Protein AF-A0A9P3GH56-F1 (afdb_monomer)

Mean predicted aligned error: 12.49 Å

Radius of gyration: 25.01 Å; Cα contacts (8 Å, |Δi|>4): 131; chains: 1; bounding box: 61×34×76 Å

Secondary structure (DSSP, 8-state):
-HHHHHHHHHHHHHHHHHH----THHHHHHHT--TTS-HHHHHHHHHHHHHHHHHHHHHHHHHHHHHHHHHHHHHHHHHHHHHHHHHHHHHHSS-HHHHHHHHHHHHHHHHHHHHHHHHHHHHHHHHHHH-TTS-HHHHHHHHHHHHHHTHHHHHHHHHHH---S-TT--STTSS-SHHHHHHHIIIIIHHHHHHHHHHHHS-HHHHTT--SSSS-SSSS--

Nearest PDB structures (foldseek):
  3umk-assembly1_A  TM=4.112E-01  e=5.781E+00  Homo sapiens
  3q7l-assembly1_B  TM=4.361E-01  e=7.401E+00  Homo sapiens

pLDDT: mean 73.81, std 14.42, range [37.47, 92.19]

Sequence (222 aa):
MLLAKVFTLLRSLVMNALDERLPSDTHALLELRKPDEDPKSRTEVYVEDAGVDTEERARMRRRFMIVFRAVSAAVLLVVILGIVSGNTYTKAETDSGKATLVKVLRQAATVISFLLVLFQHGLLVYVYYTIRRIRRVALLQLFATSAIVIIVPIYHLIIMSNKTTSLTSTERGSQNTSVDKVAFYVLQAAPEFLASAALLSTNVKIMFGMGWFGGRQHAGEA

Solvent-accessible surface area (backbone atoms only — not comparable to full-atom values): 12704 Å² total; per-residue (Å²): 114,67,65,61,51,56,51,51,52,51,49,46,36,55,48,48,71,71,59,68,60,78,63,78,48,66,60,56,60,62,70,69,63,72,94,85,67,77,65,67,71,56,51,52,54,54,52,50,55,53,48,54,56,50,53,52,50,51,52,50,52,53,53,50,52,52,53,52,50,54,50,54,50,52,54,50,50,36,52,50,35,51,50,55,30,56,70,42,46,78,59,20,79,83,30,74,70,44,37,51,50,35,51,50,38,50,51,51,31,37,52,52,51,42,52,51,54,51,49,48,52,53,49,52,54,48,46,60,71,72,44,85,85,56,67,60,68,59,54,51,50,52,49,54,38,50,59,45,49,51,47,36,39,53,52,50,55,58,53,67,70,47,83,71,98,49,95,82,36,68,54,92,74,40,59,62,37,72,66,44,45,49,49,46,47,56,50,44,48,44,32,53,50,50,35,51,48,56,53,65,74,40,65,55,44,74,73,46,63,60,51,97,59,81,86,87,88,89,83,85,89,129

Organism: NCBI:txid48140

Foldseek 3Di:
DVLLVLLVLVLLLLVVLLPPPDPPCVVVVVVVDDDPDDPPPVVVVVVVVVVVVNVVSVVVNVVVVVVSVVLVVLLVVLVVLVVVLVVLVVVCQPPVVSVVVSLVSNLVSLVSVLVSLVVVLVVLVVCPVPRPPGDVVSSVLSNVLSVLQSLASVVVNVLSVDDDPDCCDPPPSSCNDPVSVVVCCVRHVVSVVVSVCSCVVDPSCVRSVVDPDDDDDPDPDD

Structure (mmCIF, N/CA/C/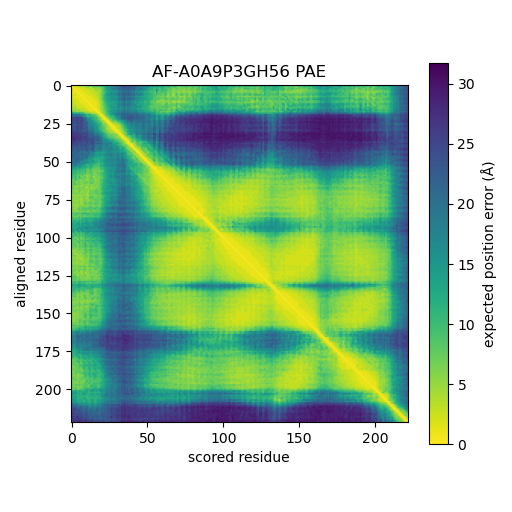O backbone):
data_AF-A0A9P3GH56-F1
#
_entry.id   AF-A0A9P3GH56-F1
#
loop_
_atom_site.group_PDB
_atom_site.id
_atom_site.type_symbol
_atom_site.label_atom_id
_atom_site.label_alt_id
_atom_site.label_comp_id
_atom_site.label_asym_id
_atom_site.label_entity_id
_atom_site.label_seq_id
_atom_site.pdbx_PDB_ins_code
_atom_site.Cartn_x
_atom_site.Cartn_y
_atom_site.Cartn_z
_atom_site.occupancy
_atom_site.B_iso_or_equiv
_atom_site.auth_seq_id
_atom_site.auth_comp_id
_atom_site.auth_asym_id
_atom_site.auth_atom_id
_atom_site.pdbx_PDB_model_num
ATOM 1 N N . MET A 1 1 ? 1.702 -2.652 7.276 1.00 62.19 1 MET A N 1
ATOM 2 C CA . MET A 1 1 ? 3.125 -2.937 6.949 1.00 62.19 1 MET A CA 1
ATOM 3 C C . MET A 1 1 ? 3.337 -3.492 5.540 1.00 62.19 1 MET A C 1
ATOM 5 O O . MET A 1 1 ? 4.314 -3.110 4.907 1.00 62.19 1 MET A O 1
ATOM 9 N N . LEU A 1 2 ? 2.462 -4.364 5.025 1.00 70.69 2 LEU A N 1
ATOM 10 C CA . LEU A 1 2 ? 2.644 -4.973 3.702 1.00 70.69 2 LEU A CA 1
ATOM 11 C C . LEU A 1 2 ? 2.604 -3.958 2.541 1.00 70.69 2 LEU A C 1
ATOM 13 O O . LEU A 1 2 ? 3.436 -4.034 1.643 1.00 70.69 2 LEU A O 1
ATOM 17 N N . LEU A 1 3 ? 1.741 -2.939 2.625 1.00 68.31 3 LEU A N 1
ATOM 18 C CA . LEU A 1 3 ? 1.689 -1.823 1.669 1.00 68.31 3 LEU A CA 1
ATOM 19 C C . LEU A 1 3 ? 3.057 -1.140 1.479 1.00 68.31 3 LEU A C 1
ATOM 21 O O . LEU A 1 3 ? 3.499 -0.934 0.355 1.00 68.31 3 LEU A O 1
ATOM 25 N N . ALA A 1 4 ? 3.771 -0.858 2.574 1.00 72.44 4 ALA A N 1
ATOM 26 C CA . ALA A 1 4 ? 5.098 -0.246 2.518 1.00 72.44 4 ALA A CA 1
ATOM 27 C C . ALA A 1 4 ? 6.118 -1.136 1.784 1.00 72.44 4 ALA A C 1
ATOM 29 O O . ALA A 1 4 ? 6.963 -0.632 1.043 1.00 72.44 4 ALA A O 1
ATOM 30 N N . LYS A 1 5 ? 6.020 -2.464 1.950 1.00 76.94 5 LYS A N 1
ATOM 31 C CA . LYS A 1 5 ? 6.879 -3.433 1.255 1.00 76.94 5 LYS A CA 1
ATOM 32 C C . LYS A 1 5 ? 6.575 -3.462 -0.242 1.00 76.94 5 LYS A C 1
ATOM 34 O O . LYS A 1 5 ? 7.499 -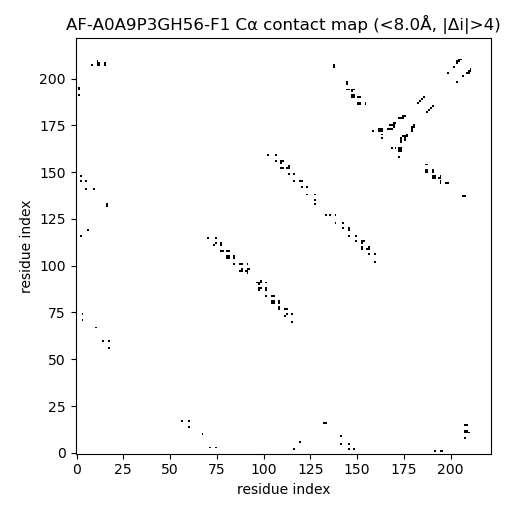3.308 -1.031 1.00 76.94 5 LYS A O 1
ATOM 39 N N . VAL A 1 6 ? 5.301 -3.577 -0.625 1.00 72.56 6 VAL A N 1
ATOM 40 C CA . VAL A 1 6 ? 4.859 -3.547 -2.034 1.00 72.56 6 VAL A CA 1
ATOM 41 C C . VAL A 1 6 ? 5.327 -2.259 -2.715 1.00 72.56 6 VAL A C 1
ATOM 43 O O . VAL A 1 6 ? 5.892 -2.298 -3.806 1.00 72.56 6 VAL A O 1
ATOM 46 N N . PHE A 1 7 ? 5.200 -1.127 -2.025 1.00 73.88 7 PHE A N 1
ATOM 47 C CA . PHE A 1 7 ? 5.645 0.165 -2.530 1.00 73.88 7 PHE A CA 1
ATOM 48 C C . PHE A 1 7 ? 7.171 0.271 -2.678 1.00 73.88 7 PHE A C 1
ATOM 50 O O . PHE A 1 7 ? 7.670 0.819 -3.661 1.00 73.88 7 PHE A O 1
ATOM 57 N N . THR A 1 8 ? 7.931 -0.294 -1.736 1.00 75.50 8 THR A N 1
ATOM 58 C CA . THR A 1 8 ? 9.400 -0.357 -1.820 1.00 75.50 8 THR A CA 1
ATOM 59 C C . THR A 1 8 ? 9.848 -1.227 -2.996 1.00 75.50 8 THR A C 1
ATOM 61 O O . THR A 1 8 ? 10.757 -0.838 -3.725 1.00 75.50 8 THR A O 1
ATOM 64 N N . LEU A 1 9 ? 9.177 -2.358 -3.242 1.00 74.31 9 LEU A N 1
ATOM 65 C CA . LEU A 1 9 ? 9.447 -3.213 -4.403 1.00 74.31 9 LEU A CA 1
ATOM 66 C C . LEU A 1 9 ? 9.137 -2.500 -5.720 1.00 74.31 9 LEU A C 1
ATOM 68 O O . LEU A 1 9 ? 9.942 -2.561 -6.648 1.00 74.31 9 LEU A O 1
ATOM 72 N N . LEU A 1 10 ? 8.017 -1.773 -5.786 1.00 75.50 10 LEU A N 1
ATOM 73 C CA . LEU A 1 10 ? 7.669 -0.956 -6.946 1.00 75.50 10 LEU A CA 1
ATOM 74 C C . LEU A 1 10 ? 8.725 0.124 -7.205 1.00 75.50 10 LEU A C 1
ATOM 76 O O . LEU A 1 10 ? 9.152 0.304 -8.342 1.00 75.50 10 LEU A O 1
ATOM 80 N N . ARG A 1 11 ? 9.196 0.804 -6.152 1.00 79.38 11 ARG A N 1
ATOM 81 C CA . ARG A 1 11 ? 10.289 1.777 -6.255 1.00 79.38 11 ARG A CA 1
ATOM 82 C C . ARG A 1 11 ? 11.548 1.141 -6.829 1.00 79.38 11 ARG A C 1
ATOM 84 O O . ARG A 1 11 ? 12.134 1.713 -7.743 1.00 79.38 11 ARG A O 1
ATOM 91 N N . SER A 1 12 ? 11.968 -0.005 -6.297 1.00 72.25 12 SER A N 1
ATOM 92 C CA . SER A 1 12 ? 13.156 -0.714 -6.780 1.00 72.25 12 SER A CA 1
ATOM 93 C C . SER A 1 12 ? 13.001 -1.138 -8.239 1.00 72.25 12 SER A C 1
ATOM 95 O O . SER A 1 12 ? 13.928 -0.940 -9.014 1.00 72.25 12 SER A O 1
ATOM 97 N N . LEU A 1 13 ? 11.821 -1.627 -8.641 1.00 71.69 13 LEU A N 1
ATOM 98 C CA . LEU A 1 13 ? 11.540 -2.006 -10.029 1.00 71.69 13 LEU A CA 1
ATOM 99 C C . LEU A 1 13 ? 11.638 -0.814 -10.979 1.00 71.69 13 LEU A C 1
ATOM 101 O O . LEU A 1 13 ? 12.290 -0.903 -12.013 1.00 71.69 13 LEU A O 1
ATOM 105 N N . VAL A 1 14 ? 10.986 0.297 -10.623 1.00 71.94 14 VAL A N 1
ATOM 106 C CA . VAL A 1 14 ? 10.970 1.517 -11.438 1.00 71.94 14 VAL A CA 1
ATOM 107 C C . VAL A 1 14 ? 12.367 2.118 -11.511 1.00 71.94 14 VAL A C 1
ATOM 109 O O . VAL A 1 14 ? 12.790 2.529 -12.582 1.00 71.94 14 VAL A O 1
ATOM 112 N N . MET A 1 15 ? 13.111 2.135 -10.402 1.00 73.50 15 MET A N 1
ATOM 113 C CA . MET A 1 15 ? 14.490 2.617 -10.413 1.00 73.50 15 MET A CA 1
ATOM 114 C C . MET A 1 15 ? 15.396 1.729 -11.253 1.00 73.50 15 MET A C 1
ATOM 116 O O . MET A 1 15 ? 16.140 2.271 -12.049 1.00 73.50 15 MET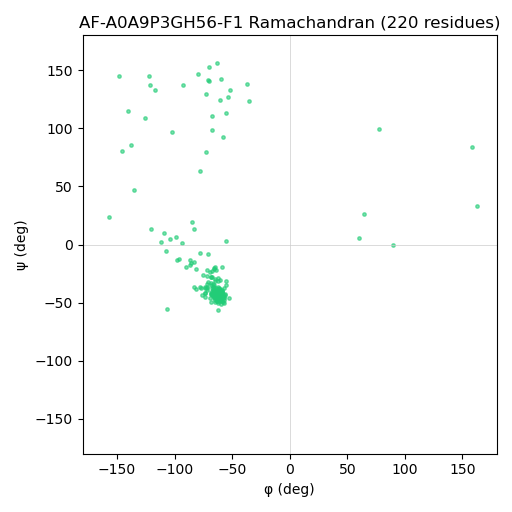 A O 1
ATOM 120 N N . ASN A 1 16 ? 15.299 0.405 -11.141 1.00 69.38 16 ASN A N 1
ATOM 121 C CA . ASN A 1 16 ? 16.106 -0.514 -11.942 1.00 69.38 16 ASN A CA 1
ATOM 122 C C . ASN A 1 16 ? 15.776 -0.401 -13.444 1.00 69.38 16 ASN A C 1
ATOM 124 O O . ASN A 1 16 ? 16.672 -0.305 -14.272 1.00 69.38 16 ASN A O 1
ATOM 128 N N . ALA A 1 17 ? 14.491 -0.288 -13.796 1.00 64.31 17 ALA A N 1
ATOM 129 C CA . ALA A 1 17 ? 14.057 -0.070 -15.179 1.00 64.31 17 ALA A CA 1
ATOM 130 C C . ALA A 1 17 ? 14.490 1.293 -15.759 1.00 64.31 17 ALA A C 1
ATOM 132 O O . ALA A 1 17 ? 14.524 1.452 -16.977 1.00 64.31 17 ALA A O 1
ATOM 133 N N . LEU A 1 18 ? 14.792 2.274 -14.902 1.00 64.75 18 LEU A N 1
ATOM 134 C CA . LEU A 1 18 ? 15.300 3.596 -15.287 1.00 64.75 18 LEU A CA 1
ATOM 135 C C . LEU A 1 18 ? 16.834 3.714 -15.181 1.00 64.75 18 LEU A C 1
ATOM 137 O O . LEU A 1 18 ? 17.376 4.704 -15.666 1.00 64.75 18 LEU A O 1
ATOM 141 N N . ASP A 1 19 ? 17.513 2.762 -14.529 1.00 62.50 19 ASP A N 1
ATOM 142 C CA . ASP A 1 19 ? 18.954 2.780 -14.209 1.00 62.50 19 ASP A CA 1
ATOM 143 C C . ASP A 1 19 ? 19.755 1.731 -14.992 1.00 62.50 19 ASP A C 1
ATOM 145 O O . ASP A 1 19 ? 20.969 1.647 -14.808 1.00 62.50 19 ASP A O 1
ATOM 149 N N . GLU A 1 20 ? 19.123 0.961 -15.894 1.00 54.78 20 GLU A N 1
ATOM 150 C CA . GLU A 1 20 ? 19.853 0.286 -16.971 1.00 54.78 20 GLU A CA 1
ATOM 151 C C . GLU A 1 20 ? 20.587 1.367 -17.767 1.00 54.78 20 GLU A C 1
ATOM 153 O O . GLU A 1 20 ? 20.045 2.029 -18.657 1.00 54.78 20 GLU A O 1
ATOM 158 N N . ARG A 1 21 ? 21.834 1.581 -17.333 1.00 48.00 21 ARG A N 1
ATOM 159 C CA . ARG A 1 21 ? 22.879 2.349 -17.984 1.00 48.00 21 ARG A CA 1
ATOM 160 C C . ARG A 1 21 ? 22.746 2.112 -19.475 1.00 48.00 21 ARG A C 1
ATOM 162 O O . ARG A 1 21 ? 22.558 0.966 -19.892 1.00 48.00 21 ARG A O 1
ATOM 169 N N . LEU A 1 22 ? 22.893 3.190 -20.251 1.00 44.03 22 LEU A N 1
ATOM 170 C CA . LEU A 1 22 ? 23.265 3.066 -21.654 1.00 44.03 22 LEU A CA 1
ATOM 171 C C . LEU A 1 22 ? 24.236 1.891 -21.760 1.00 44.03 22 LEU A C 1
ATOM 173 O O . LEU A 1 22 ? 25.210 1.875 -20.991 1.00 44.03 22 LEU A O 1
ATOM 177 N N . PRO A 1 23 ? 23.933 0.882 -22.593 1.00 43.81 23 PRO A N 1
ATOM 178 C CA . PRO A 1 23 ? 24.826 -0.242 -22.714 1.00 43.81 23 PRO A CA 1
ATOM 179 C C . PRO A 1 23 ? 26.200 0.349 -23.004 1.00 43.81 23 PRO A C 1
ATOM 181 O O . PRO A 1 23 ? 26.351 1.237 -23.844 1.00 43.81 23 PRO A O 1
ATOM 184 N N . SER A 1 24 ? 27.201 -0.141 -22.281 1.00 47.16 24 SER A N 1
ATOM 185 C CA . SER A 1 24 ? 28.614 0.132 -22.549 1.00 47.16 24 SER A CA 1
ATOM 186 C C . SER A 1 24 ? 29.016 -0.246 -23.990 1.00 47.16 24 SER A C 1
ATOM 188 O O . SER A 1 24 ? 30.176 -0.104 -24.362 1.00 47.16 24 SER A O 1
ATOM 190 N N . ASP A 1 25 ? 28.063 -0.702 -24.804 1.00 46.03 25 ASP A N 1
ATOM 191 C CA . ASP A 1 25 ? 28.136 -0.918 -26.235 1.00 46.03 25 ASP A CA 1
ATOM 192 C C . ASP A 1 25 ? 28.181 0.367 -27.060 1.00 46.03 25 ASP A C 1
ATOM 194 O O . ASP A 1 25 ? 28.462 0.273 -28.245 1.00 46.03 25 ASP A O 1
ATOM 198 N N . THR A 1 26 ? 27.992 1.574 -26.511 1.00 49.59 26 THR A N 1
ATOM 199 C CA . THR A 1 26 ? 28.320 2.782 -27.298 1.00 49.59 26 THR A CA 1
ATOM 200 C C . THR A 1 26 ? 29.808 2.800 -27.670 1.00 49.59 26 THR A C 1
ATOM 202 O O . THR A 1 26 ? 30.165 3.263 -28.749 1.00 49.59 26 THR A O 1
ATOM 205 N N . HIS A 1 27 ? 30.672 2.220 -26.827 1.00 48.94 27 HIS A N 1
ATOM 206 C CA . HIS A 1 27 ? 32.081 1.995 -27.157 1.00 48.94 27 HIS A CA 1
ATOM 207 C C . HIS A 1 27 ? 32.286 0.791 -28.094 1.00 48.94 27 HIS A C 1
ATOM 209 O O . HIS A 1 27 ? 33.084 0.894 -29.020 1.00 48.94 27 HIS A O 1
ATOM 215 N N . ALA A 1 28 ? 31.525 -0.302 -27.945 1.00 50.66 28 ALA A N 1
ATOM 216 C CA . ALA A 1 28 ? 31.632 -1.471 -28.833 1.00 50.66 28 ALA A CA 1
ATOM 217 C C . ALA A 1 28 ? 31.080 -1.215 -30.255 1.00 50.66 28 ALA A C 1
ATOM 219 O O . ALA A 1 28 ? 31.600 -1.734 -31.240 1.00 50.66 28 ALA A O 1
ATOM 220 N N . LEU A 1 29 ? 30.057 -0.366 -30.389 1.00 51.03 29 LEU A N 1
ATOM 221 C CA . LEU A 1 29 ? 29.500 0.078 -31.670 1.00 51.03 29 LEU A CA 1
ATOM 222 C C . LEU A 1 29 ? 30.395 1.114 -32.362 1.00 51.03 29 LEU A C 1
ATOM 224 O O . LEU A 1 29 ? 30.390 1.192 -33.589 1.00 51.03 29 LEU A O 1
ATOM 228 N N . LEU A 1 30 ? 31.201 1.865 -31.601 1.00 54.03 30 LEU A N 1
ATOM 229 C CA . LEU A 1 30 ? 32.269 2.705 -32.150 1.00 54.03 30 LEU A CA 1
ATOM 230 C C . LEU A 1 30 ? 33.455 1.876 -32.674 1.00 54.03 30 LEU A C 1
ATOM 232 O O . LEU A 1 30 ? 34.120 2.317 -33.611 1.00 54.03 30 LEU A O 1
ATOM 236 N N . GLU A 1 31 ? 33.695 0.676 -32.132 1.00 54.12 31 GLU A N 1
ATOM 237 C CA . GLU A 1 31 ? 34.756 -0.234 -32.596 1.00 54.12 31 GLU A CA 1
ATOM 238 C C . GLU A 1 31 ? 34.375 -1.063 -33.841 1.00 54.12 31 GLU A C 1
ATOM 240 O O . GLU A 1 31 ? 35.259 -1.466 -34.593 1.00 54.12 31 GLU A O 1
ATOM 245 N N . LEU A 1 32 ? 33.084 -1.247 -34.153 1.00 51.09 32 LEU A N 1
ATOM 246 C CA . LEU A 1 32 ? 32.612 -1.945 -35.371 1.00 51.09 32 LEU A CA 1
ATOM 247 C C . LEU A 1 32 ? 32.514 -1.041 -36.622 1.00 51.09 32 LEU A C 1
ATOM 249 O O . LEU A 1 32 ? 31.830 -1.362 -37.599 1.00 51.09 32 LEU A O 1
ATOM 253 N N . ARG A 1 33 ? 33.202 0.104 -36.610 1.00 47.97 33 ARG A N 1
ATOM 254 C CA . ARG A 1 33 ? 33.170 1.124 -37.665 1.00 47.97 33 ARG A CA 1
ATOM 255 C C . ARG A 1 33 ? 33.817 0.632 -38.970 1.00 47.97 33 ARG A C 1
ATOM 257 O O . ARG A 1 33 ? 35.036 0.521 -39.070 1.00 47.97 33 ARG A O 1
ATOM 264 N N . LYS A 1 34 ? 32.998 0.426 -40.011 1.00 59.53 34 LYS A N 1
ATOM 265 C CA . LYS A 1 34 ? 33.457 0.394 -41.414 1.00 59.53 34 LYS A CA 1
ATOM 266 C C . LYS A 1 34 ? 33.875 1.810 -41.860 1.00 59.53 34 LYS A C 1
ATOM 268 O O . LYS A 1 34 ? 33.207 2.772 -41.484 1.00 59.53 34 LYS A O 1
ATOM 273 N N . PRO A 1 35 ? 34.953 1.960 -42.648 1.00 54.62 35 PRO A N 1
ATOM 274 C CA . PRO A 1 35 ? 35.647 3.240 -42.821 1.00 54.62 35 PRO A CA 1
ATOM 275 C C . PRO A 1 35 ? 35.053 4.223 -43.854 1.00 54.62 35 PRO A C 1
ATOM 277 O O . PRO A 1 35 ? 35.738 5.187 -44.173 1.00 54.62 35 PRO A O 1
ATOM 280 N N . ASP A 1 36 ? 33.822 4.046 -44.357 1.00 56.53 36 ASP A N 1
ATOM 281 C CA . ASP A 1 36 ? 33.388 4.718 -45.606 1.00 56.53 36 ASP A CA 1
ATOM 282 C C . ASP A 1 36 ? 32.160 5.654 -45.518 1.00 56.53 36 ASP A C 1
ATOM 284 O O . ASP A 1 36 ? 31.625 6.067 -46.541 1.00 56.53 36 ASP A O 1
ATOM 288 N N . GLU A 1 37 ? 31.696 6.038 -44.322 1.00 58.59 37 GLU A N 1
ATOM 289 C CA . GLU A 1 37 ? 30.614 7.032 -44.176 1.00 58.59 37 GLU A CA 1
ATOM 290 C C . GLU A 1 37 ? 31.051 8.250 -43.343 1.00 58.59 37 GLU A C 1
ATOM 292 O O . GLU A 1 37 ? 31.723 8.113 -42.315 1.00 58.59 37 GLU A O 1
ATOM 297 N N . ASP A 1 38 ? 30.667 9.445 -43.814 1.00 65.50 38 ASP A N 1
ATOM 298 C CA . ASP A 1 38 ? 31.047 10.754 -43.267 1.00 65.50 38 ASP A CA 1
ATOM 299 C C . ASP A 1 38 ? 30.698 10.866 -41.765 1.00 65.50 38 ASP A C 1
ATOM 301 O O . ASP A 1 38 ? 29.521 10.859 -41.384 1.00 65.50 38 ASP A O 1
ATOM 305 N N . PRO A 1 39 ? 31.709 10.950 -40.881 1.00 55.78 39 PRO A N 1
ATOM 306 C CA . PRO A 1 39 ? 31.521 10.795 -39.445 1.00 55.78 39 PRO A CA 1
ATOM 307 C C . PRO A 1 39 ? 30.817 11.960 -38.759 1.00 55.78 39 PRO A C 1
ATOM 309 O O . PRO A 1 39 ? 30.291 11.767 -37.664 1.00 55.78 39 PRO A O 1
ATOM 312 N N . LYS A 1 40 ? 30.810 13.170 -39.328 1.00 55.22 40 LYS A N 1
ATOM 313 C CA . LYS A 1 40 ? 30.291 14.342 -38.603 1.00 55.22 40 LYS A CA 1
ATOM 314 C C . LYS A 1 40 ? 28.766 14.381 -38.551 1.00 55.22 40 LYS A C 1
ATOM 316 O O . LYS A 1 40 ? 28.212 14.600 -37.479 1.00 55.22 40 LYS A O 1
ATOM 321 N N . SER A 1 41 ? 28.091 14.085 -39.661 1.00 54.72 41 SER A N 1
ATOM 322 C CA . SER A 1 41 ? 26.632 14.239 -39.752 1.00 54.72 41 SER A CA 1
ATOM 323 C C . SER A 1 41 ? 25.856 13.190 -38.948 1.00 54.72 41 SER A C 1
ATOM 325 O O . SER A 1 41 ? 24.843 13.513 -38.337 1.00 54.72 41 SER A O 1
ATOM 327 N N . ARG A 1 42 ? 26.332 11.938 -38.881 1.00 51.88 42 ARG A N 1
ATOM 328 C CA . ARG A 1 42 ? 25.670 10.896 -38.074 1.00 51.88 42 ARG A CA 1
ATOM 329 C C . ARG A 1 42 ? 25.965 11.017 -36.584 1.00 51.88 42 ARG A C 1
ATOM 331 O O . ARG A 1 42 ? 25.076 10.757 -35.781 1.00 51.88 42 ARG A O 1
ATOM 338 N N . THR A 1 43 ? 27.177 11.409 -36.198 1.00 54.59 43 THR A N 1
ATOM 339 C CA . THR A 1 43 ? 27.535 11.480 -34.773 1.00 54.59 43 THR A CA 1
ATOM 340 C C . THR A 1 43 ? 26.753 12.582 -34.061 1.00 54.59 43 THR A C 1
ATOM 342 O O . THR A 1 43 ? 26.295 12.358 -32.948 1.00 54.59 43 THR A O 1
ATOM 345 N N . GLU A 1 44 ? 26.510 13.725 -34.711 1.00 56.09 44 GLU A N 1
ATOM 346 C CA . GLU A 1 44 ? 25.684 14.798 -34.138 1.00 56.09 44 GLU A CA 1
ATOM 347 C C . GLU A 1 44 ? 24.222 14.362 -33.951 1.00 56.09 44 GLU A C 1
ATOM 349 O O . GLU A 1 44 ? 23.683 14.531 -32.862 1.00 56.09 44 GLU A O 1
ATOM 354 N N . VAL A 1 45 ? 23.622 13.679 -34.935 1.00 55.25 45 VAL A N 1
ATOM 355 C CA . VAL A 1 45 ? 22.228 13.197 -34.845 1.00 55.25 45 VAL A CA 1
ATOM 356 C C . VAL A 1 45 ? 22.048 12.123 -33.762 1.00 55.25 45 VAL A C 1
ATOM 358 O O . VAL A 1 45 ? 21.078 12.167 -33.010 1.00 55.25 45 VAL A O 1
ATOM 361 N N . TYR A 1 46 ? 22.986 11.176 -33.625 1.00 53.09 46 TYR A N 1
ATOM 362 C CA . TYR A 1 46 ? 22.917 10.148 -32.573 1.00 53.09 46 TYR A CA 1
ATOM 363 C C . TYR A 1 46 ? 23.206 10.704 -31.170 1.00 53.09 46 TYR A C 1
ATOM 365 O O . TYR A 1 46 ? 22.626 10.227 -30.195 1.00 53.09 46 TYR A O 1
ATOM 373 N N . VAL A 1 47 ? 24.096 11.694 -31.047 1.00 55.84 47 VAL A N 1
ATOM 374 C CA . VAL A 1 47 ? 24.410 12.341 -29.761 1.00 55.84 47 VAL A CA 1
ATOM 375 C C . VAL A 1 47 ? 23.268 13.253 -29.311 1.00 55.84 47 VAL A C 1
ATOM 377 O O . VAL A 1 47 ? 22.967 13.288 -28.119 1.00 55.84 47 VAL A O 1
ATOM 380 N N . GLU A 1 48 ? 22.594 13.937 -30.238 1.00 54.88 48 GLU A N 1
ATOM 381 C CA . GLU A 1 48 ? 21.428 14.773 -29.938 1.00 54.88 48 GLU A CA 1
ATOM 382 C C . GLU A 1 48 ? 20.212 13.924 -29.523 1.00 54.88 48 GLU A C 1
ATOM 384 O O . GLU A 1 48 ? 19.625 14.186 -28.474 1.00 54.88 48 GLU A O 1
ATOM 389 N N . ASP A 1 49 ? 19.901 12.836 -30.240 1.00 55.12 49 ASP A N 1
ATOM 390 C CA . ASP A 1 49 ? 18.790 11.929 -29.891 1.00 55.12 49 ASP A CA 1
ATOM 391 C C . ASP A 1 49 ? 19.046 11.178 -28.563 1.00 55.12 49 ASP A C 1
ATOM 393 O O . ASP A 1 49 ? 18.172 11.077 -27.698 1.00 55.12 49 ASP A O 1
ATOM 397 N N . ALA A 1 50 ? 20.292 10.749 -28.314 1.00 56.56 50 ALA A N 1
ATOM 398 C CA . ALA A 1 50 ? 20.685 10.169 -27.025 1.00 56.56 50 ALA A CA 1
ATOM 399 C C . ALA A 1 50 ? 20.678 11.202 -25.876 1.00 56.56 50 ALA A C 1
ATOM 401 O O . ALA A 1 50 ? 20.364 10.863 -24.729 1.00 56.56 50 ALA A O 1
ATOM 402 N N . GLY A 1 51 ? 21.002 12.466 -26.158 1.00 57.28 51 GLY A N 1
ATOM 403 C CA . GLY A 1 51 ? 20.923 13.572 -25.200 1.00 57.28 51 GLY A CA 1
ATOM 404 C C . GLY A 1 51 ? 19.481 13.889 -24.791 1.00 57.28 51 GLY A C 1
ATOM 405 O O . GLY A 1 51 ? 19.180 14.016 -23.603 1.00 57.28 51 GLY A O 1
ATOM 406 N N . VAL A 1 52 ? 18.559 13.926 -25.754 1.00 59.25 52 VAL A N 1
ATOM 407 C CA . VAL A 1 52 ? 17.133 14.195 -25.507 1.00 59.25 52 VAL A CA 1
ATOM 408 C C . VAL A 1 52 ? 16.473 13.052 -24.718 1.00 59.25 52 VAL A C 1
ATOM 410 O O . VAL A 1 52 ? 15.778 13.310 -23.728 1.00 59.25 52 VAL A O 1
ATOM 413 N N . ASP A 1 53 ? 16.755 11.791 -25.065 1.00 65.69 53 ASP A N 1
ATOM 414 C CA . ASP A 1 53 ? 16.226 10.611 -24.358 1.00 65.69 53 ASP A CA 1
ATOM 415 C C . ASP A 1 53 ? 16.780 10.505 -22.917 1.00 65.69 53 ASP A C 1
ATOM 417 O O . ASP A 1 53 ? 16.067 10.136 -21.976 1.00 65.69 53 ASP A O 1
ATOM 421 N N . THR A 1 54 ? 18.033 10.910 -22.675 1.00 67.19 54 THR A N 1
ATOM 422 C CA . THR A 1 54 ? 18.613 10.908 -21.317 1.00 67.19 54 THR A CA 1
ATOM 423 C C . THR A 1 54 ? 18.040 12.003 -20.414 1.00 67.19 54 THR A C 1
ATOM 425 O O . THR A 1 54 ? 17.760 11.740 -19.235 1.00 67.19 54 THR A O 1
ATOM 428 N N . GLU A 1 55 ? 17.790 13.206 -20.933 1.00 71.75 55 GLU A N 1
ATOM 429 C CA . GLU A 1 55 ? 17.170 14.289 -20.163 1.00 71.75 55 GLU A CA 1
ATOM 430 C C . GLU A 1 55 ? 15.703 14.008 -19.807 1.00 71.75 55 GLU A C 1
ATOM 432 O O . GLU A 1 55 ? 15.260 14.288 -18.682 1.00 71.75 55 GLU A O 1
ATOM 437 N N . GLU A 1 56 ? 14.925 13.440 -20.732 1.00 73.94 56 GLU A N 1
ATOM 438 C CA . GLU A 1 56 ? 13.536 13.058 -20.469 1.00 73.94 56 GLU A CA 1
ATOM 439 C C . GLU A 1 56 ? 13.448 11.971 -19.385 1.00 73.94 56 GLU A C 1
ATOM 441 O O . GLU A 1 56 ? 12.696 12.118 -18.409 1.00 73.94 56 GLU A O 1
ATOM 446 N N . ARG A 1 57 ? 14.311 10.950 -19.459 1.00 68.31 57 ARG A N 1
ATOM 447 C CA . ARG A 1 57 ? 14.428 9.904 -18.428 1.00 68.31 57 ARG A CA 1
ATOM 448 C C . ARG A 1 57 ? 14.852 10.462 -17.072 1.00 68.31 57 ARG A C 1
ATOM 450 O O . ARG A 1 57 ? 14.285 10.080 -16.043 1.00 68.31 57 ARG A O 1
ATOM 457 N N . ALA A 1 58 ? 15.793 11.407 -17.037 1.00 73.06 58 ALA A N 1
ATOM 458 C CA . ALA A 1 58 ? 16.226 12.053 -15.798 1.00 73.06 58 ALA A CA 1
ATOM 459 C C . ALA A 1 58 ? 15.096 12.871 -15.144 1.00 73.06 58 ALA A C 1
ATOM 461 O O . ALA A 1 58 ? 14.909 12.815 -13.919 1.00 73.06 58 ALA A O 1
ATOM 462 N N . ARG A 1 59 ? 14.295 13.590 -15.946 1.00 77.38 59 ARG A N 1
ATOM 463 C CA . ARG A 1 59 ? 13.103 14.314 -15.470 1.00 77.38 59 ARG A CA 1
ATOM 464 C C . ARG A 1 59 ? 12.034 13.361 -14.944 1.00 77.38 59 ARG A C 1
ATOM 466 O O . ARG A 1 59 ? 11.515 13.592 -13.847 1.00 77.38 59 ARG A O 1
ATOM 473 N N . MET A 1 60 ? 11.748 12.270 -15.657 1.00 73.62 60 MET A N 1
ATOM 474 C CA . MET A 1 60 ? 10.844 11.218 -15.181 1.00 73.62 60 MET A CA 1
ATOM 475 C C . MET A 1 60 ? 11.312 10.643 -13.842 1.00 73.62 60 MET A C 1
ATOM 477 O O . MET A 1 60 ? 10.536 10.595 -12.886 1.00 73.62 60 MET A O 1
ATOM 481 N N . ARG A 1 61 ? 12.598 10.295 -13.719 1.00 76.31 61 ARG A N 1
ATOM 482 C CA . ARG A 1 61 ? 13.182 9.752 -12.486 1.00 76.31 61 ARG A CA 1
ATOM 483 C C . ARG A 1 61 ? 13.011 10.700 -11.298 1.00 76.31 61 ARG A C 1
ATOM 485 O O . ARG A 1 61 ? 12.619 10.254 -10.219 1.00 76.31 61 ARG A O 1
ATOM 492 N N . ARG A 1 62 ? 13.254 12.007 -11.477 1.00 78.06 62 ARG A N 1
ATOM 493 C CA . ARG A 1 62 ? 13.032 13.012 -10.417 1.00 78.06 62 ARG A CA 1
ATOM 494 C C . ARG A 1 62 ? 11.566 13.076 -9.990 1.00 78.06 62 ARG A C 1
ATOM 496 O O . ARG A 1 62 ? 11.296 13.064 -8.791 1.00 78.06 62 ARG A O 1
ATOM 503 N N . ARG A 1 63 ? 10.624 13.086 -10.942 1.00 79.81 63 ARG A N 1
ATOM 504 C CA . ARG A 1 63 ? 9.179 13.075 -10.642 1.00 79.81 63 ARG A CA 1
ATOM 505 C C . ARG A 1 63 ? 8.791 11.836 -9.840 1.00 79.81 63 ARG A C 1
ATOM 507 O O . ARG A 1 63 ? 8.174 11.970 -8.786 1.00 79.81 63 ARG A O 1
ATOM 514 N N . PHE A 1 64 ? 9.233 10.654 -10.271 1.00 79.31 64 PHE A N 1
ATOM 515 C CA . PHE A 1 64 ? 9.002 9.419 -9.526 1.00 79.31 64 PHE A CA 1
ATOM 516 C C . PHE A 1 64 ? 9.604 9.493 -8.120 1.00 79.31 64 PHE A C 1
ATOM 518 O O . PHE A 1 64 ? 8.904 9.185 -7.164 1.00 79.31 64 PHE A O 1
ATOM 525 N N . MET A 1 65 ? 10.844 9.964 -7.940 1.00 79.62 65 MET A N 1
ATOM 526 C CA . MET A 1 65 ? 11.438 10.115 -6.600 1.00 79.62 65 MET A CA 1
ATOM 527 C C . MET A 1 65 ? 10.600 10.985 -5.663 1.00 79.62 65 MET A C 1
ATOM 529 O O . MET A 1 65 ? 10.448 10.636 -4.492 1.00 79.62 65 MET A O 1
ATOM 533 N N . ILE A 1 66 ? 10.070 12.103 -6.161 1.00 83.38 66 ILE A N 1
ATOM 534 C CA . ILE A 1 66 ? 9.225 13.007 -5.373 1.00 83.38 66 ILE A CA 1
ATOM 535 C C . ILE A 1 66 ? 7.927 12.299 -4.982 1.00 83.38 66 ILE A C 1
ATOM 537 O O . ILE A 1 66 ? 7.582 12.283 -3.802 1.00 83.38 66 ILE A O 1
ATOM 541 N N . VAL A 1 67 ? 7.262 11.639 -5.936 1.00 84.44 67 VAL A N 1
ATOM 542 C CA . VAL A 1 67 ? 6.040 10.859 -5.678 1.00 84.44 67 VAL A CA 1
ATOM 543 C C . VAL A 1 67 ? 6.305 9.742 -4.665 1.00 84.44 67 VAL A C 1
ATOM 545 O O . VAL A 1 67 ? 5.569 9.607 -3.691 1.00 84.44 67 VAL A O 1
ATOM 548 N N . PHE A 1 68 ? 7.393 8.983 -4.829 1.00 82.62 68 PHE A N 1
ATOM 549 C CA . PHE A 1 68 ? 7.782 7.922 -3.899 1.00 82.62 68 PHE A CA 1
ATOM 550 C C . PHE A 1 68 ? 8.030 8.466 -2.489 1.00 82.62 68 PHE A C 1
ATOM 552 O O . PHE A 1 68 ? 7.551 7.883 -1.521 1.00 82.62 68 PHE A O 1
ATOM 559 N N . ARG A 1 69 ? 8.725 9.601 -2.353 1.00 82.12 69 ARG A N 1
ATOM 560 C CA . ARG A 1 69 ? 8.942 10.247 -1.048 1.00 82.12 69 ARG A CA 1
ATOM 561 C C . ARG A 1 69 ? 7.633 10.718 -0.414 1.00 82.12 69 ARG A C 1
ATOM 563 O O . ARG A 1 69 ? 7.428 10.466 0.771 1.00 82.12 69 ARG A O 1
ATOM 570 N N . ALA A 1 70 ? 6.748 11.344 -1.189 1.00 85.56 70 ALA A N 1
ATOM 571 C CA . ALA A 1 70 ? 5.452 11.817 -0.707 1.00 85.56 70 ALA A CA 1
ATOM 572 C C . ALA A 1 70 ? 4.576 10.659 -0.200 1.00 85.56 70 ALA A C 1
ATOM 574 O O . ALA A 1 70 ? 4.041 10.720 0.905 1.00 85.56 70 ALA A O 1
ATOM 575 N N . VAL A 1 71 ? 4.499 9.560 -0.955 1.00 84.69 71 VAL A N 1
ATOM 576 C CA . VAL A 1 71 ? 3.758 8.364 -0.534 1.00 84.69 71 VAL A CA 1
ATOM 577 C C . VAL A 1 71 ? 4.393 7.717 0.697 1.00 84.69 71 VAL A C 1
ATOM 579 O O . VAL A 1 71 ? 3.673 7.342 1.618 1.00 84.69 71 VAL A O 1
ATOM 582 N N . SER A 1 72 ? 5.725 7.616 0.772 1.00 80.88 72 SER A N 1
ATOM 583 C CA . SER A 1 72 ? 6.395 7.103 1.976 1.00 80.88 72 SER A CA 1
ATOM 584 C C . SER A 1 72 ? 6.068 7.936 3.221 1.00 80.88 72 SER A C 1
ATOM 586 O O . SER A 1 72 ? 5.817 7.363 4.280 1.00 80.88 72 SER A O 1
ATOM 588 N N . ALA A 1 73 ? 6.007 9.265 3.096 1.00 86.25 73 ALA A N 1
ATOM 589 C CA . ALA A 1 73 ? 5.587 10.142 4.187 1.00 86.25 73 ALA A CA 1
ATOM 590 C C . ALA A 1 73 ? 4.116 9.910 4.582 1.00 86.25 73 ALA A C 1
ATOM 592 O O . ALA A 1 73 ? 3.807 9.821 5.769 1.00 86.25 73 ALA A O 1
ATOM 593 N N . ALA A 1 74 ? 3.217 9.731 3.610 1.00 88.56 74 ALA A N 1
ATOM 594 C CA . ALA A 1 74 ? 1.812 9.420 3.877 1.00 88.56 74 ALA A CA 1
ATOM 595 C C . ALA A 1 74 ? 1.628 8.061 4.579 1.00 88.56 74 ALA A C 1
ATOM 597 O O . ALA A 1 74 ? 0.825 7.941 5.502 1.00 88.56 74 ALA A O 1
ATOM 598 N N . VAL A 1 75 ? 2.407 7.042 4.204 1.00 85.50 75 VAL A N 1
ATOM 599 C CA . VAL A 1 75 ? 2.412 5.744 4.901 1.00 85.50 75 VAL A CA 1
ATOM 600 C C . VAL A 1 75 ? 2.885 5.898 6.346 1.00 85.50 75 VAL A C 1
ATOM 602 O O . VAL A 1 75 ? 2.288 5.313 7.248 1.00 85.50 75 VAL A O 1
ATOM 605 N N . LEU A 1 76 ? 3.925 6.701 6.585 1.00 87.88 76 LEU A N 1
ATOM 606 C CA . LEU A 1 76 ? 4.401 6.983 7.939 1.00 87.88 76 LEU A CA 1
ATOM 607 C C . LEU A 1 76 ? 3.326 7.695 8.772 1.00 87.88 76 LEU A C 1
ATOM 609 O O . LEU A 1 76 ? 3.106 7.325 9.923 1.00 87.88 76 LEU A O 1
ATOM 613 N N . LEU A 1 77 ? 2.612 8.653 8.177 1.00 89.38 77 LEU A N 1
ATOM 614 C CA . LEU A 1 77 ? 1.496 9.340 8.824 1.00 89.38 77 LEU A CA 1
ATOM 615 C C . LEU A 1 77 ? 0.410 8.355 9.279 1.00 89.38 77 LEU A C 1
ATOM 617 O O . LEU A 1 77 ? -0.023 8.414 10.427 1.00 89.38 77 LEU A O 1
ATOM 621 N N . VAL A 1 78 ? 0.011 7.408 8.423 1.00 89.00 78 VAL A N 1
ATOM 622 C CA . VAL A 1 78 ? -0.960 6.357 8.784 1.00 89.00 78 VAL A CA 1
ATOM 623 C C . VAL A 1 78 ? -0.469 5.521 9.968 1.00 89.00 78 VAL A C 1
ATOM 625 O O . VAL A 1 78 ? -1.242 5.232 10.881 1.00 89.00 78 VAL A O 1
ATOM 628 N N . VAL A 1 79 ? 0.814 5.149 9.983 1.00 87.88 79 VAL A N 1
ATOM 629 C CA . VAL A 1 79 ? 1.408 4.387 11.092 1.00 87.88 79 VAL A CA 1
ATOM 630 C C . VAL A 1 79 ? 1.356 5.189 12.393 1.00 87.88 79 VAL A C 1
ATOM 632 O O . VAL A 1 79 ? 0.945 4.650 13.419 1.00 87.88 79 VAL A O 1
ATOM 635 N N . ILE A 1 80 ? 1.705 6.478 12.352 1.00 88.94 80 ILE A N 1
ATOM 636 C CA . ILE A 1 80 ? 1.640 7.370 13.517 1.00 88.94 80 ILE A CA 1
ATOM 637 C C . ILE A 1 80 ? 0.203 7.466 14.039 1.00 88.94 80 ILE A C 1
ATOM 639 O O . ILE A 1 80 ? -0.019 7.289 15.235 1.00 88.94 80 ILE A O 1
ATOM 643 N N . LEU A 1 81 ? -0.782 7.673 13.158 1.00 88.31 81 LEU A N 1
ATOM 644 C CA . LEU A 1 81 ? -2.198 7.709 13.541 1.00 88.31 81 LEU A CA 1
ATOM 645 C C . LEU A 1 81 ? -2.643 6.400 14.205 1.00 88.31 81 LEU A C 1
ATOM 647 O O . LEU A 1 81 ? -3.349 6.432 15.214 1.00 88.31 81 LEU A O 1
ATOM 651 N N . GLY A 1 82 ? -2.191 5.256 13.684 1.00 85.94 82 GLY A N 1
ATOM 652 C CA . GLY A 1 82 ? -2.445 3.942 14.273 1.00 85.94 82 GLY A CA 1
ATOM 653 C C . GLY A 1 82 ? -1.864 3.800 15.683 1.00 85.94 82 GLY A C 1
ATOM 654 O O . GLY A 1 82 ? -2.568 3.356 16.589 1.00 85.94 82 GLY A O 1
ATOM 655 N N . ILE A 1 83 ? -0.618 4.236 15.896 1.00 86.94 83 ILE A N 1
ATOM 656 C CA . ILE A 1 83 ? 0.050 4.197 17.209 1.00 86.94 83 ILE A CA 1
ATOM 657 C C . ILE A 1 83 ? -0.661 5.115 18.211 1.00 86.94 83 ILE A C 1
ATOM 659 O O . ILE A 1 83 ? -0.991 4.685 19.315 1.00 86.94 83 ILE A O 1
ATOM 663 N N . VAL A 1 84 ? -0.938 6.366 17.829 1.00 88.44 84 VAL A N 1
ATOM 664 C CA . VAL A 1 84 ? -1.621 7.344 18.696 1.00 88.44 84 VAL A CA 1
ATOM 665 C C . VAL A 1 84 ? -3.011 6.842 19.078 1.00 88.44 84 VAL A C 1
ATOM 667 O O . VAL A 1 84 ? -3.400 6.899 20.246 1.00 88.44 84 VAL A O 1
ATOM 670 N N . SER A 1 85 ? -3.742 6.293 18.109 1.00 86.06 85 SER A N 1
ATOM 671 C CA . SER A 1 85 ? -5.042 5.679 18.346 1.00 86.06 85 SER A CA 1
ATOM 672 C C . SER A 1 85 ? -4.960 4.480 19.297 1.00 86.06 85 SER A C 1
ATOM 674 O O . SER A 1 85 ? -5.790 4.361 20.198 1.00 86.06 85 SER A O 1
ATOM 676 N N . GLY A 1 86 ? -3.960 3.611 19.129 1.00 83.56 86 GLY A N 1
ATOM 677 C CA . GLY A 1 86 ? -3.722 2.468 20.012 1.00 83.56 86 GLY A CA 1
ATOM 678 C C . GLY A 1 86 ? -3.437 2.896 21.451 1.00 83.56 86 GLY A C 1
ATOM 679 O O . GLY A 1 86 ? -4.094 2.426 22.374 1.00 83.56 86 GLY A O 1
ATOM 680 N N . ASN A 1 87 ? -2.540 3.865 21.640 1.00 86.44 87 ASN A N 1
ATOM 681 C CA . ASN A 1 87 ? -2.170 4.374 22.965 1.00 86.44 87 ASN A CA 1
ATOM 682 C C . ASN A 1 87 ? -3.307 5.132 23.663 1.00 86.44 87 ASN A C 1
ATOM 684 O O . ASN A 1 87 ? -3.357 5.189 24.891 1.00 86.44 87 ASN A O 1
ATOM 688 N N . THR A 1 88 ? -4.216 5.732 22.894 1.00 84.75 88 THR A N 1
ATOM 689 C CA . THR A 1 88 ? -5.366 6.467 23.441 1.00 84.75 88 THR A CA 1
ATOM 690 C C . THR A 1 88 ? -6.549 5.541 23.740 1.00 84.75 88 THR A C 1
ATOM 692 O O . THR A 1 88 ? -7.429 5.915 24.509 1.00 84.75 88 THR A O 1
ATOM 695 N N . TYR A 1 89 ? -6.559 4.318 23.196 1.00 78.44 89 TYR A N 1
ATOM 696 C CA . TYR A 1 89 ? -7.654 3.360 23.360 1.00 78.44 89 TYR A CA 1
ATOM 697 C C . TYR A 1 89 ? -7.902 2.973 24.822 1.00 78.44 89 TYR A C 1
ATOM 699 O O . TYR A 1 89 ? -9.040 3.011 25.269 1.00 78.44 89 TYR A O 1
ATOM 707 N N . THR A 1 90 ? -6.850 2.703 25.598 1.00 78.19 90 THR A N 1
ATOM 708 C CA . THR A 1 90 ? -6.981 2.354 27.027 1.00 78.19 90 THR A CA 1
ATOM 709 C C . THR A 1 90 ? -7.598 3.483 27.852 1.00 78.19 90 THR A C 1
ATOM 711 O O . THR A 1 90 ? -8.275 3.247 28.844 1.00 78.19 90 THR A O 1
ATOM 714 N N . LYS A 1 91 ? -7.404 4.734 27.420 1.00 77.44 91 LYS A N 1
ATOM 715 C CA . LYS A 1 91 ? -7.983 5.925 28.055 1.00 77.44 91 LYS A CA 1
ATOM 716 C C . LYS A 1 91 ? -9.387 6.250 27.539 1.00 77.44 91 LYS A C 1
ATOM 718 O O . LYS A 1 91 ? -10.051 7.100 28.120 1.00 77.44 91 LYS A O 1
ATOM 723 N N . ALA A 1 92 ? -9.811 5.635 26.438 1.00 75.69 92 ALA A N 1
ATOM 724 C CA . ALA A 1 92 ? -11.121 5.842 25.831 1.00 75.69 92 ALA A CA 1
ATOM 725 C C . ALA A 1 92 ? -12.227 5.007 26.491 1.00 75.69 92 ALA A C 1
ATOM 727 O O . ALA A 1 92 ? -13.399 5.304 26.293 1.00 75.69 92 ALA A O 1
ATOM 728 N N . GLU A 1 93 ? -11.873 4.000 27.290 1.00 75.81 93 GLU A N 1
ATOM 729 C CA . GLU A 1 93 ? -12.848 3.176 28.017 1.00 75.81 93 GLU A CA 1
ATOM 730 C C . GLU A 1 93 ? -13.574 3.960 29.120 1.00 75.81 93 GLU A C 1
ATOM 732 O O . GLU A 1 93 ? -14.722 3.663 29.436 1.00 75.81 93 GLU A O 1
ATOM 737 N N . THR A 1 94 ? -12.933 4.992 29.676 1.00 80.56 94 THR A N 1
ATOM 738 C CA . THR A 1 94 ? -13.467 5.796 30.788 1.00 80.56 94 THR A CA 1
ATOM 739 C C . THR A 1 94 ? -13.914 7.202 30.379 1.00 80.56 94 THR A C 1
ATOM 741 O O . THR A 1 94 ? -14.481 7.921 31.197 1.00 80.56 94 THR A O 1
ATOM 744 N N . ASP A 1 95 ? -13.677 7.610 29.128 1.00 81.94 95 ASP A N 1
ATOM 745 C CA . ASP A 1 95 ? -13.903 8.976 28.645 1.00 81.94 95 ASP A CA 1
ATOM 746 C C . ASP A 1 95 ? -14.482 8.976 27.218 1.00 81.94 95 ASP A C 1
ATOM 748 O O . ASP A 1 95 ? -13.825 8.590 26.242 1.00 81.94 95 ASP A O 1
ATOM 752 N N . SER A 1 96 ? -15.719 9.461 27.090 1.00 79.19 96 SER A N 1
ATOM 753 C CA . SER A 1 96 ? -16.472 9.527 25.830 1.00 79.19 96 SER A CA 1
ATOM 754 C C . SER A 1 96 ? -15.848 10.474 24.793 1.00 79.19 96 SER A C 1
ATOM 756 O O . SER A 1 96 ? -15.936 10.221 23.583 1.00 79.19 96 SER A O 1
ATOM 758 N N . GLY A 1 97 ? -15.154 11.528 25.237 1.00 78.50 97 GLY A N 1
ATOM 759 C CA . GLY A 1 97 ? -14.428 12.446 24.359 1.00 78.50 97 GLY A CA 1
ATOM 760 C C . GLY A 1 97 ? -13.230 11.763 23.703 1.00 78.50 97 GLY A C 1
ATOM 761 O O . GLY A 1 97 ? -13.027 11.861 22.488 1.00 78.50 97 GLY A O 1
ATOM 762 N N . LYS A 1 98 ? -12.479 10.973 24.480 1.00 81.38 98 LYS A N 1
ATOM 763 C CA . LYS A 1 98 ? -11.353 10.180 23.958 1.00 81.38 98 LYS A CA 1
ATOM 764 C C . LYS A 1 98 ? -11.816 9.042 23.049 1.00 81.38 98 LYS A C 1
ATOM 766 O O . LYS A 1 98 ? -11.152 8.774 22.049 1.00 81.38 98 LYS A O 1
ATOM 771 N N . ALA A 1 99 ? -12.965 8.427 23.329 1.00 80.19 99 ALA A N 1
ATOM 772 C CA . ALA A 1 99 ? -13.560 7.416 22.452 1.00 80.19 99 ALA A CA 1
ATOM 773 C C . ALA A 1 99 ? -13.891 7.969 21.059 1.00 80.19 99 ALA A C 1
ATOM 775 O O . ALA A 1 99 ? -13.560 7.350 20.043 1.00 80.19 99 ALA A O 1
ATOM 776 N N . THR A 1 100 ? -14.466 9.172 21.000 1.00 84.12 100 THR A N 1
ATOM 777 C CA . THR A 1 100 ? -14.757 9.848 19.728 1.00 84.12 100 THR A CA 1
ATOM 778 C C . THR A 1 100 ? -13.473 10.168 18.965 1.00 84.12 100 THR A C 1
ATOM 780 O O . THR A 1 100 ? -13.377 9.883 17.770 1.00 84.12 100 THR A O 1
ATOM 783 N N . LEU A 1 101 ? -12.452 10.682 19.659 1.00 84.31 101 LEU A N 1
ATOM 784 C CA . LEU A 1 101 ? -11.151 10.978 19.060 1.00 84.31 101 LEU A CA 1
ATOM 785 C C . LEU A 1 101 ? -10.498 9.718 18.472 1.00 84.31 101 LEU A C 1
ATOM 787 O O . LEU A 1 101 ? -10.087 9.719 17.313 1.00 84.31 101 LEU A O 1
ATOM 791 N N . VAL A 1 102 ? -10.474 8.612 19.220 1.00 85.94 102 VAL A N 1
ATOM 792 C CA . VAL A 1 102 ? -9.956 7.322 18.738 1.00 85.94 102 VAL A CA 1
ATOM 793 C C . VAL A 1 102 ? -10.711 6.855 17.496 1.00 85.94 102 VAL A C 1
ATOM 795 O O . VAL A 1 102 ? -10.068 6.438 16.531 1.00 85.94 102 VAL A O 1
ATOM 798 N N . LYS A 1 103 ? -12.048 6.956 17.481 1.00 83.88 103 LYS A N 1
ATOM 799 C CA . LYS A 1 103 ? -12.859 6.588 16.313 1.00 83.88 103 LYS A CA 1
ATOM 800 C C . LYS A 1 103 ? -12.463 7.400 15.077 1.00 83.88 103 LYS A C 1
ATOM 802 O O . LYS A 1 103 ? -12.210 6.808 14.028 1.00 83.88 103 LYS A O 1
ATOM 807 N N . VAL A 1 104 ? -12.353 8.723 15.209 1.00 87.19 104 VAL A N 1
ATOM 808 C CA . VAL A 1 104 ? -11.978 9.621 14.103 1.00 87.19 104 VAL A CA 1
ATOM 809 C C . VAL A 1 104 ? -10.563 9.329 13.604 1.00 87.19 104 VAL A C 1
ATOM 811 O O . VAL A 1 104 ? -10.368 9.213 12.396 1.00 87.19 104 VAL A O 1
ATOM 814 N N . LEU A 1 105 ? -9.585 9.140 14.501 1.00 86.81 105 LEU A N 1
ATOM 815 C CA . LEU A 1 105 ? -8.209 8.817 14.101 1.00 86.81 105 LEU A CA 1
ATOM 816 C C . LEU A 1 105 ? -8.136 7.508 13.312 1.00 86.81 105 LEU A C 1
ATOM 818 O O . LEU A 1 105 ? -7.454 7.448 12.289 1.00 86.81 105 LEU A O 1
ATOM 822 N N . ARG A 1 106 ? -8.840 6.462 13.765 1.00 87.00 106 ARG A N 1
ATOM 823 C CA . ARG A 1 106 ? -8.851 5.176 13.057 1.00 87.00 106 ARG A CA 1
ATOM 824 C C . ARG A 1 106 ? -9.540 5.304 11.705 1.00 87.00 106 ARG A C 1
ATOM 826 O O . ARG A 1 106 ? -9.008 4.813 10.718 1.00 87.00 106 ARG A O 1
ATOM 833 N N . GLN A 1 107 ? -10.670 6.007 11.638 1.00 88.19 107 GLN A N 1
ATOM 834 C CA . GLN A 1 107 ? -11.375 6.238 10.379 1.00 88.19 107 GLN A CA 1
ATOM 835 C C . GLN A 1 107 ? -10.508 7.014 9.380 1.00 88.19 107 GLN A C 1
ATOM 837 O O . GLN A 1 107 ? -10.399 6.608 8.224 1.00 88.19 107 GLN A O 1
ATOM 842 N N . ALA A 1 108 ? -9.830 8.076 9.825 1.00 89.00 108 ALA A N 1
ATOM 843 C CA . ALA A 1 108 ? -8.897 8.831 8.995 1.00 89.00 108 ALA A CA 1
ATOM 844 C C . ALA A 1 108 ? -7.749 7.944 8.482 1.00 89.00 108 ALA A C 1
ATOM 846 O O . ALA A 1 108 ? -7.457 7.950 7.287 1.00 89.00 108 ALA A O 1
ATOM 847 N N . ALA A 1 109 ? -7.142 7.129 9.351 1.00 89.44 109 ALA A N 1
ATOM 848 C CA . ALA A 1 109 ? -6.080 6.202 8.963 1.00 89.44 109 ALA A CA 1
ATOM 849 C C . ALA A 1 109 ? -6.547 5.179 7.909 1.00 89.44 109 ALA A C 1
ATOM 851 O O . ALA A 1 109 ? -5.821 4.918 6.945 1.00 89.44 109 ALA A O 1
ATOM 852 N N . THR A 1 110 ? -7.764 4.642 8.042 1.00 89.62 110 THR A N 1
ATOM 853 C CA . THR A 1 110 ? -8.351 3.706 7.071 1.00 89.62 110 THR A CA 1
ATOM 854 C C . THR A 1 110 ? -8.612 4.376 5.724 1.00 89.62 110 THR A C 1
ATOM 856 O O . THR A 1 110 ? -8.237 3.826 4.690 1.00 89.62 110 THR A O 1
ATOM 859 N N . VAL A 1 111 ? -9.199 5.578 5.719 1.00 91.56 111 VAL A N 1
ATOM 860 C CA . VAL A 1 111 ? -9.471 6.339 4.486 1.00 91.56 111 VAL A CA 1
ATOM 861 C C . VAL A 1 111 ? -8.172 6.666 3.753 1.00 91.56 111 VAL A C 1
ATOM 863 O O . VAL A 1 111 ? -8.064 6.417 2.554 1.00 91.56 111 VAL A O 1
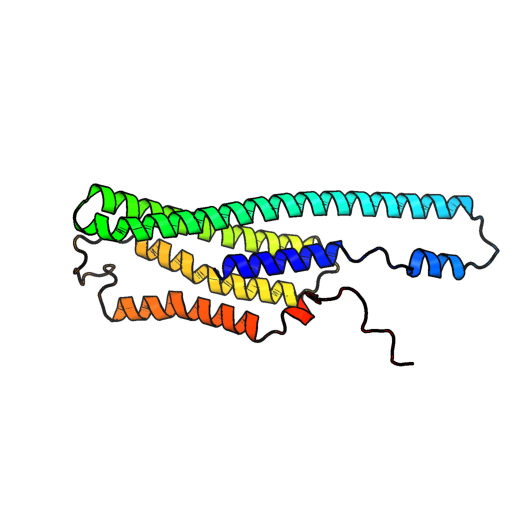ATOM 866 N N . ILE A 1 112 ? -7.156 7.161 4.466 1.00 90.56 112 ILE A N 1
ATOM 867 C CA . ILE A 1 112 ? -5.848 7.458 3.868 1.00 90.56 112 ILE A CA 1
ATOM 868 C C . ILE A 1 112 ? -5.224 6.176 3.303 1.00 90.56 112 ILE A C 1
ATOM 870 O O . ILE A 1 112 ? -4.741 6.176 2.174 1.00 90.56 112 ILE A O 1
ATOM 874 N N . SER A 1 113 ? -5.281 5.063 4.041 1.00 89.19 113 SER A N 1
ATOM 875 C CA . SER A 1 113 ? -4.773 3.769 3.564 1.00 89.19 113 SER A CA 1
ATOM 876 C C . SER A 1 113 ? -5.472 3.309 2.285 1.00 89.19 113 SE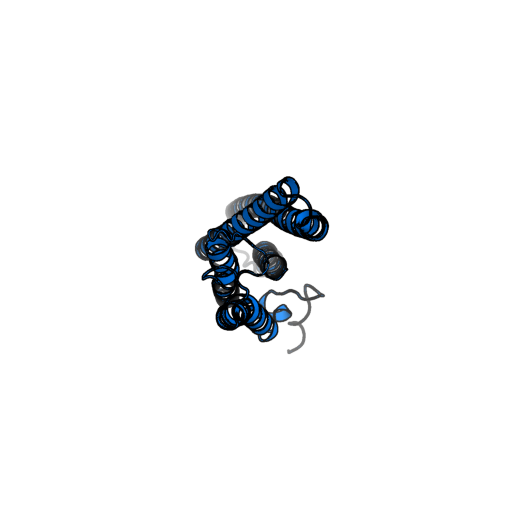R A C 1
ATOM 878 O O . SER A 1 113 ? -4.805 2.867 1.352 1.00 89.19 113 SER A O 1
ATOM 880 N N . PHE A 1 114 ? -6.797 3.446 2.215 1.00 91.06 114 PHE A N 1
ATOM 881 C CA . PHE A 1 114 ? -7.582 3.108 1.030 1.00 91.06 114 PHE A CA 1
ATOM 882 C C . PHE A 1 114 ? -7.162 3.943 -0.187 1.00 91.06 114 PHE A C 1
ATOM 884 O O . PHE A 1 114 ? -6.866 3.389 -1.247 1.00 91.06 114 PHE A O 1
ATOM 891 N N . LEU A 1 115 ? -7.050 5.264 -0.017 1.00 92.19 115 LEU A N 1
ATOM 892 C CA . LEU A 1 115 ? -6.602 6.170 -1.077 1.00 92.19 115 LEU A CA 1
ATOM 893 C C . LEU A 1 115 ? -5.177 5.852 -1.542 1.00 92.19 115 LEU A C 1
ATOM 895 O O . LEU A 1 115 ? -4.905 5.892 -2.739 1.00 92.19 115 LEU A O 1
ATOM 899 N N . LEU A 1 116 ? -4.277 5.478 -0.628 1.00 89.38 116 LEU A N 1
ATOM 900 C CA . LEU A 1 116 ? -2.917 5.061 -0.974 1.00 89.38 116 LEU A CA 1
ATOM 901 C C . LEU A 1 116 ? -2.895 3.769 -1.802 1.00 89.38 116 LEU A C 1
ATOM 903 O O . LEU A 1 116 ? -2.123 3.678 -2.756 1.00 89.38 116 LEU A O 1
ATOM 907 N N . VAL A 1 117 ? -3.747 2.786 -1.485 1.00 89.38 117 VAL A N 1
ATOM 908 C CA . VAL A 1 117 ? -3.875 1.556 -2.290 1.00 89.38 117 VAL A CA 1
ATOM 909 C C . VAL A 1 117 ? -4.417 1.871 -3.685 1.00 89.38 117 VAL A C 1
ATOM 911 O O . VAL A 1 117 ? -3.899 1.344 -4.671 1.00 89.38 117 VAL A O 1
ATOM 914 N N . LEU A 1 118 ? -5.430 2.736 -3.795 1.00 91.38 118 LEU A N 1
ATOM 915 C CA . LEU A 1 118 ? -5.973 3.163 -5.090 1.00 91.38 118 LEU A CA 1
ATOM 916 C C . LEU A 1 118 ? -4.930 3.911 -5.920 1.00 91.38 118 LEU A C 1
ATOM 918 O O . LEU A 1 118 ? -4.730 3.602 -7.095 1.00 91.38 118 LEU A O 1
ATOM 922 N N . PHE A 1 119 ? -4.212 4.844 -5.295 1.00 90.38 119 PHE A N 1
ATOM 923 C CA . PHE A 1 119 ? -3.121 5.567 -5.934 1.00 90.38 119 PHE A CA 1
ATOM 924 C C . PHE A 1 119 ? -2.028 4.612 -6.429 1.00 90.38 119 PHE A C 1
ATOM 926 O O . PHE A 1 119 ? -1.544 4.755 -7.549 1.00 90.38 119 PHE A O 1
ATOM 933 N N . GLN A 1 120 ? -1.682 3.589 -5.641 1.00 87.62 120 GLN A N 1
ATOM 934 C CA . GLN A 1 120 ? -0.730 2.557 -6.048 1.00 87.62 120 GLN A CA 1
ATOM 935 C C . GLN A 1 120 ? -1.209 1.771 -7.278 1.00 87.62 120 GLN A C 1
ATOM 937 O O . GLN A 1 120 ? -0.408 1.537 -8.180 1.00 87.62 120 GLN A O 1
ATOM 942 N N . HIS A 1 121 ? -2.488 1.387 -7.354 1.00 89.44 121 HIS A N 1
ATOM 943 C CA . HIS A 1 121 ? -3.034 0.733 -8.551 1.00 89.44 121 HIS A CA 1
ATOM 944 C C . HIS A 1 121 ? -2.947 1.651 -9.773 1.00 89.44 121 HIS A C 1
ATOM 946 O O . HIS A 1 121 ? -2.479 1.218 -10.824 1.00 89.44 121 HIS A O 1
ATOM 952 N N . GLY A 1 122 ? -3.317 2.926 -9.621 1.00 89.50 122 GLY A N 1
ATOM 953 C CA . GLY A 1 122 ? -3.172 3.925 -10.680 1.00 89.50 122 GLY A CA 1
ATOM 954 C C . GLY A 1 122 ? -1.723 4.063 -11.152 1.00 89.50 122 GLY A C 1
ATOM 955 O O . GLY A 1 122 ? -1.463 4.071 -12.352 1.00 89.50 122 GLY A O 1
ATOM 956 N N . LEU A 1 123 ? -0.765 4.079 -10.220 1.00 87.38 123 LEU A N 1
ATOM 957 C CA . LEU A 1 123 ? 0.661 4.146 -10.534 1.00 87.38 123 LEU A CA 1
ATOM 958 C C . LEU A 1 123 ? 1.155 2.889 -11.263 1.00 87.38 123 LEU A C 1
ATOM 960 O O . LEU A 1 123 ? 1.922 3.008 -12.212 1.00 87.38 123 LEU A O 1
ATOM 964 N N . LEU A 1 124 ? 0.711 1.695 -10.858 1.00 86.88 124 LEU A N 1
ATOM 965 C CA . LEU A 1 124 ? 1.047 0.436 -11.534 1.00 86.88 124 LEU A CA 1
ATOM 966 C C . LEU A 1 124 ? 0.528 0.411 -12.975 1.00 86.88 124 LEU A C 1
ATOM 968 O O . LEU A 1 124 ? 1.266 0.031 -13.881 1.00 86.88 124 LEU A O 1
ATOM 972 N N . VAL A 1 125 ? -0.714 0.853 -13.187 1.00 90.00 125 VAL A N 1
ATOM 973 C CA . VAL A 1 125 ? -1.324 0.957 -14.520 1.00 90.00 125 VAL A CA 1
ATOM 974 C C . VAL A 1 125 ? -0.591 2.000 -15.365 1.00 90.00 125 VAL A C 1
ATOM 976 O O . VAL A 1 125 ? -0.231 1.722 -16.506 1.00 90.00 125 VAL A O 1
ATOM 979 N N . TYR A 1 126 ? -0.286 3.167 -14.797 1.00 87.62 126 TYR A N 1
ATOM 980 C CA . TYR A 1 126 ? 0.500 4.199 -15.471 1.00 87.62 126 TYR A CA 1
ATOM 981 C C . TYR A 1 126 ? 1.871 3.664 -15.908 1.00 87.62 126 TYR A C 1
ATOM 983 O O . TYR A 1 126 ? 2.232 3.756 -17.076 1.00 87.62 126 TYR A O 1
ATOM 991 N N . VAL A 1 127 ? 2.607 3.016 -15.000 1.00 84.06 127 VAL A N 1
ATOM 992 C CA . VAL A 1 127 ? 3.917 2.418 -15.299 1.00 84.06 127 VAL A CA 1
ATOM 993 C C . VAL A 1 127 ? 3.811 1.329 -16.371 1.00 84.06 127 VAL A C 1
ATOM 995 O O . VAL A 1 127 ? 4.689 1.253 -17.230 1.00 84.06 127 VAL A O 1
ATOM 998 N N . TYR A 1 128 ? 2.744 0.525 -16.362 1.00 85.25 128 TYR A N 1
ATOM 999 C CA . TYR A 1 128 ? 2.498 -0.499 -17.380 1.00 85.25 128 TYR A CA 1
ATOM 1000 C C . TYR A 1 128 ? 2.370 0.093 -18.792 1.00 85.25 128 TYR A C 1
ATOM 1002 O O . TYR A 1 128 ? 2.907 -0.479 -19.741 1.00 85.25 128 TYR A O 1
ATOM 1010 N N . TYR A 1 129 ? 1.692 1.236 -18.935 1.00 84.88 129 TYR A N 1
ATOM 1011 C CA . TYR A 1 129 ? 1.512 1.898 -20.231 1.00 84.88 129 TYR A CA 1
ATOM 1012 C C . TYR A 1 129 ? 2.705 2.768 -20.641 1.00 84.88 129 TYR A C 1
ATOM 1014 O O . TYR A 1 129 ? 3.044 2.815 -21.821 1.00 84.88 129 TYR A O 1
ATOM 1022 N N . THR A 1 130 ? 3.355 3.446 -19.694 1.00 80.19 130 THR A N 1
ATOM 1023 C CA . THR A 1 130 ? 4.447 4.384 -19.989 1.00 80.19 130 THR A CA 1
ATOM 1024 C C . THR A 1 130 ? 5.789 3.681 -20.197 1.00 80.19 130 THR A C 1
ATOM 1026 O O . THR A 1 130 ? 6.560 4.083 -21.065 1.00 80.19 130 THR A O 1
ATOM 1029 N N . ILE A 1 131 ? 6.102 2.629 -19.429 1.00 76.75 131 ILE A N 1
ATOM 1030 C CA . ILE A 1 131 ? 7.427 1.989 -19.457 1.00 76.75 131 ILE A CA 1
ATOM 1031 C C . ILE A 1 131 ? 7.373 0.686 -20.257 1.00 76.75 131 ILE A C 1
ATOM 1033 O O . ILE A 1 131 ? 7.061 -0.389 -19.747 1.00 76.75 131 ILE A O 1
ATOM 1037 N N . ARG A 1 132 ? 7.756 0.768 -21.534 1.00 63.75 132 ARG A N 1
ATOM 1038 C CA . ARG A 1 132 ? 7.662 -0.350 -22.489 1.00 63.75 132 ARG A CA 1
ATOM 1039 C C . ARG A 1 132 ? 8.611 -1.529 -22.195 1.00 63.75 132 ARG A C 1
ATOM 1041 O O . ARG A 1 132 ? 8.324 -2.641 -22.630 1.00 63.75 132 ARG A O 1
ATOM 1048 N N . ARG A 1 133 ? 9.710 -1.315 -21.456 1.00 65.69 133 ARG A N 1
ATOM 1049 C CA . ARG A 1 133 ? 10.751 -2.331 -21.160 1.00 65.69 133 ARG A CA 1
ATOM 1050 C C . ARG A 1 133 ? 10.625 -3.015 -19.793 1.00 65.69 133 ARG A C 1
ATOM 1052 O O . ARG A 1 133 ? 11.500 -3.780 -19.404 1.00 65.69 133 ARG A O 1
ATOM 1059 N N . ILE A 1 134 ? 9.556 -2.764 -19.043 1.00 73.62 134 ILE A N 1
ATOM 1060 C CA . ILE A 1 134 ? 9.425 -3.324 -17.695 1.00 73.62 134 ILE A CA 1
ATOM 1061 C C . ILE A 1 134 ? 8.951 -4.788 -17.732 1.00 73.62 134 ILE A C 1
ATOM 1063 O O . ILE A 1 134 ? 8.160 -5.190 -18.592 1.00 73.62 134 ILE A O 1
ATOM 1067 N N . ARG A 1 135 ? 9.400 -5.608 -16.772 1.00 74.56 135 ARG A N 1
ATOM 1068 C CA . ARG A 1 135 ? 8.964 -7.011 -16.650 1.00 74.56 135 ARG A CA 1
ATOM 1069 C C . ARG A 1 135 ? 7.486 -7.063 -16.253 1.00 74.56 135 ARG A C 1
ATOM 1071 O O . ARG A 1 135 ? 7.143 -6.949 -15.077 1.00 74.56 135 ARG A O 1
ATOM 1078 N N . ARG A 1 136 ? 6.604 -7.267 -17.238 1.00 79.88 136 ARG A N 1
ATOM 1079 C CA . ARG A 1 136 ? 5.137 -7.271 -17.061 1.00 79.88 136 ARG A CA 1
ATOM 1080 C C . ARG A 1 136 ? 4.657 -8.269 -16.007 1.00 79.88 136 ARG A C 1
ATOM 1082 O O . ARG A 1 136 ? 3.733 -7.959 -15.268 1.00 79.88 136 ARG A O 1
ATOM 1089 N N . VAL A 1 137 ? 5.317 -9.422 -15.896 1.00 80.81 137 VAL A N 1
ATOM 1090 C CA . VAL A 1 137 ? 4.992 -10.451 -14.893 1.00 80.81 137 VAL A CA 1
ATOM 1091 C C . VAL A 1 137 ? 5.145 -9.907 -13.467 1.00 80.81 137 VAL A C 1
ATOM 1093 O O . VAL A 1 137 ? 4.251 -10.091 -12.646 1.00 80.81 137 VAL A O 1
ATOM 1096 N N . ALA A 1 138 ? 6.217 -9.156 -13.191 1.00 79.38 138 ALA A N 1
ATOM 1097 C CA . ALA A 1 138 ? 6.451 -8.555 -11.878 1.00 79.38 138 ALA A CA 1
ATOM 1098 C C . ALA A 1 138 ? 5.395 -7.489 -11.540 1.00 79.38 138 ALA A C 1
ATOM 1100 O O . ALA A 1 138 ? 4.906 -7.429 -10.412 1.00 79.38 138 ALA A O 1
ATOM 1101 N N . LEU A 1 139 ? 5.000 -6.675 -12.527 1.00 82.94 139 LEU A N 1
ATOM 1102 C CA . LEU A 1 139 ? 3.921 -5.698 -12.356 1.00 82.94 139 LEU A CA 1
ATOM 1103 C C . LEU A 1 139 ? 2.568 -6.361 -12.101 1.00 82.94 139 LEU A C 1
ATOM 1105 O O . LEU A 1 139 ? 1.860 -5.939 -11.192 1.00 82.94 139 LEU A O 1
ATOM 1109 N N . LEU A 1 140 ? 2.217 -7.397 -12.869 1.00 84.69 140 LEU A N 1
ATOM 1110 C CA . LEU A 1 140 ? 0.969 -8.140 -12.685 1.00 84.69 140 LEU A CA 1
ATOM 1111 C C . LEU A 1 140 ? 0.908 -8.789 -11.305 1.00 84.69 140 LEU A C 1
ATOM 1113 O O . LEU A 1 140 ? -0.139 -8.772 -10.665 1.00 84.69 140 LEU A O 1
ATOM 1117 N N . GLN A 1 141 ? 2.033 -9.295 -10.807 1.00 83.81 141 GLN A N 1
ATOM 1118 C CA . GLN A 1 141 ? 2.087 -9.855 -9.468 1.00 83.81 141 GLN A CA 1
ATOM 1119 C C . GLN A 1 141 ? 1.932 -8.787 -8.375 1.00 83.81 141 GLN A C 1
ATOM 1121 O O . GLN A 1 141 ? 1.192 -9.005 -7.412 1.00 83.81 141 GLN A O 1
ATOM 1126 N N . LEU A 1 142 ? 2.583 -7.623 -8.510 1.00 84.75 142 LEU A N 1
ATOM 1127 C CA . LEU A 1 142 ? 2.372 -6.499 -7.587 1.00 84.75 142 LEU A CA 1
ATOM 1128 C C . LEU A 1 142 ? 0.918 -6.024 -7.619 1.00 84.75 142 LEU A C 1
ATOM 1130 O O . LEU A 1 142 ? 0.348 -5.749 -6.566 1.00 84.75 142 LEU A O 1
ATOM 1134 N N . PHE A 1 143 ? 0.315 -5.971 -8.806 1.00 88.81 143 PHE A N 1
ATOM 1135 C CA . PHE A 1 143 ? -1.087 -5.617 -8.988 1.00 88.81 143 PHE A CA 1
ATOM 1136 C C . PHE A 1 143 ? -2.009 -6.628 -8.301 1.00 88.81 143 PHE A C 1
ATOM 1138 O O . PHE A 1 143 ? -2.829 -6.230 -7.483 1.00 88.81 143 PHE A O 1
ATOM 1145 N N . ALA A 1 144 ? -1.820 -7.930 -8.536 1.00 87.81 144 ALA A N 1
ATOM 1146 C CA . ALA A 1 144 ? -2.602 -8.987 -7.895 1.00 87.81 144 ALA A CA 1
ATOM 1147 C C . ALA A 1 144 ? -2.465 -8.960 -6.363 1.00 87.81 144 ALA A C 1
ATOM 1149 O O . ALA A 1 144 ? -3.456 -9.020 -5.639 1.00 87.81 144 ALA A O 1
ATOM 1150 N N . THR A 1 145 ? -1.241 -8.787 -5.859 1.00 86.88 145 THR A N 1
ATOM 1151 C CA . THR A 1 145 ? -0.972 -8.680 -4.416 1.00 86.88 145 THR A CA 1
ATOM 1152 C C . THR A 1 145 ? -1.652 -7.442 -3.826 1.00 86.88 145 THR A C 1
ATOM 1154 O O . THR A 1 145 ? -2.279 -7.511 -2.772 1.00 86.88 145 THR A O 1
ATOM 1157 N N . SER A 1 146 ? -1.567 -6.303 -4.515 1.00 87.12 146 SER A N 1
ATOM 1158 C CA . SER A 1 146 ? -2.211 -5.053 -4.105 1.00 87.12 146 SER A CA 1
ATOM 1159 C C . SER A 1 146 ? -3.740 -5.148 -4.137 1.00 87.12 146 SER A C 1
ATOM 1161 O O . SER A 1 146 ? -4.401 -4.593 -3.258 1.00 87.12 146 SER A O 1
ATOM 1163 N N . ALA A 1 147 ? -4.300 -5.871 -5.108 1.00 89.56 147 ALA A N 1
ATOM 1164 C CA . ALA A 1 147 ? -5.733 -6.103 -5.235 1.00 89.56 147 ALA A CA 1
ATOM 1165 C C . ALA A 1 147 ? -6.271 -6.965 -4.087 1.00 89.56 147 ALA A C 1
ATOM 1167 O O . ALA A 1 147 ? -7.345 -6.690 -3.573 1.00 89.56 147 ALA A O 1
ATOM 1168 N N . ILE A 1 148 ? -5.509 -7.952 -3.610 1.00 89.50 148 ILE A N 1
ATOM 1169 C CA . ILE A 1 148 ? -5.883 -8.731 -2.418 1.00 89.50 148 ILE A CA 1
ATOM 1170 C C . ILE A 1 148 ? -5.892 -7.833 -1.168 1.00 89.50 148 ILE A C 1
ATOM 1172 O O . ILE A 1 148 ? -6.808 -7.891 -0.351 1.00 89.50 148 ILE A O 1
ATOM 1176 N N . VAL A 1 149 ? -4.903 -6.946 -1.033 1.00 87.50 149 VAL A N 1
ATOM 1177 C CA . VAL A 1 149 ? -4.756 -6.070 0.143 1.00 87.50 149 VAL A CA 1
ATOM 1178 C C . VAL A 1 149 ? -5.849 -5.002 0.232 1.00 87.50 149 VAL A C 1
ATOM 1180 O O . VAL A 1 149 ? -6.141 -4.546 1.336 1.00 87.50 149 VAL A O 1
ATOM 1183 N N . ILE A 1 150 ? -6.492 -4.617 -0.879 1.00 90.50 150 ILE A N 1
ATOM 1184 C CA . ILE A 1 150 ? -7.569 -3.609 -0.871 1.00 90.50 150 ILE A CA 1
ATOM 1185 C C . ILE A 1 150 ? -8.804 -4.059 -0.076 1.00 90.50 150 ILE A C 1
ATOM 1187 O O . ILE A 1 150 ? -9.562 -3.218 0.404 1.00 90.50 150 ILE A O 1
ATOM 1191 N N . ILE A 1 151 ? -8.981 -5.371 0.112 1.00 90.12 151 ILE A N 1
ATOM 1192 C CA . ILE A 1 151 ? -10.098 -5.950 0.868 1.00 90.12 151 ILE A CA 1
ATOM 1193 C C . ILE A 1 151 ? -10.080 -5.448 2.321 1.00 90.12 151 ILE A C 1
ATOM 1195 O O . ILE A 1 151 ? -11.129 -5.119 2.872 1.00 90.12 151 ILE A O 1
ATOM 1199 N N . VAL A 1 152 ? -8.892 -5.307 2.919 1.00 89.00 152 VAL A N 1
ATOM 1200 C CA . VAL A 1 152 ? -8.715 -4.917 4.327 1.00 89.00 152 VAL A CA 1
ATOM 1201 C C . VAL A 1 152 ? -9.265 -3.515 4.635 1.00 89.00 152 VAL A C 1
ATOM 1203 O O . VAL A 1 152 ? -10.126 -3.399 5.510 1.00 89.00 152 VAL A O 1
ATOM 1206 N N . PRO A 1 153 ? -8.840 -2.431 3.950 1.00 88.31 153 PRO A N 1
ATOM 1207 C CA . PRO A 1 153 ? -9.389 -1.107 4.215 1.00 88.31 153 PRO A CA 1
ATOM 1208 C C . PRO A 1 153 ? -10.881 -1.001 3.869 1.00 88.31 153 PRO A C 1
ATOM 1210 O O . PRO A 1 153 ? -11.595 -0.284 4.563 1.00 88.31 153 PRO A O 1
ATOM 1213 N N . ILE A 1 154 ? -11.383 -1.730 2.862 1.00 89.12 154 ILE A N 1
ATOM 1214 C CA . ILE A 1 154 ? -12.824 -1.772 2.551 1.00 89.12 154 ILE A CA 1
ATOM 1215 C C . ILE A 1 154 ? -13.603 -2.378 3.723 1.00 89.12 154 ILE A C 1
ATOM 1217 O O . ILE A 1 154 ? -14.575 -1.787 4.193 1.00 89.12 154 ILE A O 1
ATOM 1221 N N . TYR A 1 155 ? -13.142 -3.520 4.237 1.00 88.00 155 TYR A N 1
ATOM 1222 C CA . TYR A 1 155 ? -13.726 -4.168 5.408 1.00 88.00 155 TYR A CA 1
ATOM 1223 C C . TYR A 1 155 ? -13.745 -3.224 6.622 1.00 88.00 155 TYR A C 1
ATOM 1225 O O . TYR A 1 155 ? -14.778 -3.071 7.277 1.00 88.00 155 TYR A O 1
ATOM 1233 N N . HIS A 1 156 ? -12.643 -2.512 6.880 1.00 85.12 156 HIS A N 1
ATOM 1234 C CA . HIS A 1 156 ? -12.559 -1.535 7.973 1.00 85.12 156 HIS A CA 1
ATOM 1235 C C . HIS A 1 156 ? -13.512 -0.349 7.799 1.00 85.12 156 HIS A C 1
ATOM 1237 O O . HIS A 1 156 ? -14.129 0.061 8.780 1.00 85.12 156 HIS A O 1
ATOM 1243 N N . LEU A 1 157 ? -13.683 0.182 6.582 1.00 86.25 157 LEU A N 1
ATOM 1244 C CA . LEU A 1 157 ? -14.640 1.265 6.316 1.00 86.25 157 LEU A CA 1
ATOM 1245 C C . LEU A 1 157 ? -16.083 0.830 6.603 1.00 86.25 157 LEU A C 1
ATOM 1247 O O . LEU A 1 157 ? -16.834 1.583 7.226 1.00 86.25 157 LEU A O 1
ATOM 1251 N N . ILE A 1 158 ? -16.450 -0.390 6.200 1.00 85.19 158 ILE A N 1
ATOM 1252 C CA . ILE A 1 158 ? -17.784 -0.951 6.452 1.00 85.19 158 ILE A CA 1
ATOM 1253 C C . ILE A 1 158 ? -18.013 -1.098 7.958 1.00 85.19 158 ILE A C 1
ATOM 1255 O O . ILE A 1 158 ? -19.017 -0.621 8.480 1.00 85.19 158 ILE A O 1
ATOM 1259 N N . ILE A 1 159 ? -17.064 -1.688 8.682 1.00 82.62 159 ILE A N 1
ATOM 1260 C CA . ILE A 1 159 ? -17.177 -1.869 10.135 1.00 82.62 159 ILE A CA 1
ATOM 1261 C C . ILE A 1 159 ? -17.285 -0.539 10.869 1.00 82.62 159 ILE A C 1
ATOM 1263 O O . ILE A 1 159 ? -18.122 -0.395 11.754 1.00 82.62 159 ILE A O 1
ATOM 1267 N N . MET A 1 160 ? -16.437 0.433 10.529 1.00 81.31 160 MET A N 1
ATOM 1268 C CA . MET A 1 160 ? -16.392 1.725 11.219 1.00 81.31 160 MET A CA 1
ATOM 1269 C C . MET A 1 160 ? -17.666 2.552 11.038 1.00 81.31 160 MET A C 1
ATOM 1271 O O . MET A 1 160 ? -17.924 3.460 11.840 1.00 81.31 160 MET A O 1
ATOM 1275 N N . SER A 1 161 ? -18.456 2.242 10.004 1.00 78.00 161 SER A N 1
ATOM 1276 C CA . SER A 1 161 ? -19.777 2.834 9.799 1.00 78.00 161 SER A CA 1
ATOM 1277 C C . SER A 1 161 ? -20.787 2.390 10.864 1.00 78.00 161 SER A C 1
ATOM 1279 O O . SER A 1 161 ? -21.661 3.174 11.239 1.00 78.00 161 SER A O 1
ATOM 1281 N N . ASN A 1 162 ? -20.609 1.196 11.439 1.00 77.88 162 ASN A N 1
ATOM 1282 C CA . ASN A 1 162 ? -21.455 0.706 12.517 1.00 77.88 162 ASN A CA 1
ATOM 1283 C C . ASN A 1 162 ? -21.175 1.483 13.816 1.00 77.88 162 ASN A C 1
ATOM 1285 O O . ASN A 1 162 ? -20.042 1.865 14.136 1.00 77.88 162 ASN A O 1
ATOM 1289 N N . LYS A 1 163 ? -22.239 1.765 14.570 1.00 67.19 163 LYS A N 1
ATOM 1290 C CA . LYS A 1 163 ? -22.177 2.397 15.893 1.00 67.19 163 LYS A CA 1
ATOM 1291 C C . LYS A 1 163 ? -22.732 1.416 16.909 1.00 67.19 163 LYS A C 1
ATOM 1293 O O . LYS A 1 163 ? -23.798 0.856 16.684 1.00 67.19 163 LYS A O 1
ATOM 1298 N N . THR A 1 164 ? -22.025 1.243 18.016 1.00 61.28 164 THR A N 1
ATOM 1299 C CA . THR A 1 164 ? -22.450 0.378 19.116 1.00 61.28 164 THR A CA 1
ATOM 1300 C C . THR A 1 164 ? -22.531 1.210 20.386 1.00 61.28 164 THR A C 1
ATOM 1302 O O . THR A 1 164 ? -21.778 2.169 20.566 1.00 61.28 164 THR A O 1
ATOM 1305 N N . THR A 1 165 ? -23.494 0.887 21.242 1.00 58.22 165 THR A N 1
ATOM 1306 C CA . THR A 1 165 ? -23.765 1.608 22.494 1.00 58.22 165 THR A CA 1
ATOM 1307 C C . THR A 1 165 ? -22.911 1.103 23.659 1.00 58.22 165 THR A C 1
ATOM 1309 O O . THR A 1 165 ? -22.759 1.809 24.650 1.00 58.22 165 THR A O 1
ATOM 1312 N N . SER A 1 166 ? -22.322 -0.092 23.537 1.00 58.88 166 SER A N 1
ATOM 1313 C CA . SER A 1 166 ? -21.470 -0.715 24.553 1.00 58.88 166 SER A CA 1
ATOM 1314 C C . SER A 1 166 ? -20.377 -1.583 23.923 1.00 58.88 166 SER A C 1
ATOM 1316 O O . SER A 1 166 ? -20.612 -2.258 22.919 1.00 58.88 166 SER A O 1
ATOM 1318 N N . LEU A 1 167 ? -19.198 -1.612 24.558 1.00 60.47 167 LEU A N 1
ATOM 1319 C CA . LEU A 1 167 ? -18.056 -2.466 24.199 1.00 60.47 167 LEU A CA 1
ATOM 1320 C C . LEU A 1 167 ? -18.341 -3.964 24.366 1.00 60.47 167 LEU A C 1
ATOM 1322 O O . LEU A 1 167 ? -17.636 -4.772 23.774 1.00 60.47 167 LEU A O 1
ATOM 1326 N N . THR A 1 168 ? -19.353 -4.339 25.151 1.00 67.19 168 THR A N 1
ATOM 1327 C CA . THR A 1 168 ? -19.780 -5.733 25.368 1.00 67.19 168 THR A CA 1
ATOM 1328 C C . THR A 1 168 ? -21.057 -6.089 24.612 1.00 67.19 168 THR A C 1
ATOM 1330 O O . THR A 1 168 ? -21.568 -7.198 24.771 1.00 67.19 168 THR A O 1
ATOM 1333 N N . SER A 1 169 ? -21.586 -5.173 23.789 1.00 61.78 169 SER A N 1
ATOM 1334 C CA . SER A 1 169 ? -22.784 -5.460 23.003 1.00 61.78 169 SER A CA 1
ATOM 1335 C C . SER A 1 169 ? -22.529 -6.654 22.078 1.00 61.78 169 SER A C 1
ATOM 1337 O O . SER A 1 169 ? -21.427 -6.847 21.568 1.00 61.78 169 SER A O 1
ATOM 1339 N N . THR A 1 170 ? -23.541 -7.494 21.897 1.00 70.75 170 THR A N 1
ATOM 1340 C CA . THR A 1 170 ? -23.540 -8.606 20.930 1.00 70.75 170 THR A CA 1
ATOM 1341 C C . THR A 1 170 ? -24.475 -8.322 19.757 1.00 70.75 170 THR A C 1
ATOM 1343 O O . THR A 1 170 ? -24.729 -9.195 18.930 1.00 70.75 170 THR A O 1
ATOM 1346 N N . GLU A 1 171 ? -24.975 -7.088 19.662 1.00 70.19 171 GLU A N 1
ATOM 1347 C CA . GLU A 1 171 ? -25.796 -6.645 18.545 1.00 70.19 171 GLU A CA 1
ATOM 1348 C C . GLU A 1 171 ? -25.010 -6.679 17.229 1.00 70.19 171 GLU A C 1
ATOM 1350 O O . GLU A 1 171 ? -23.774 -6.618 17.195 1.00 70.19 171 GLU A O 1
ATOM 1355 N N . ARG A 1 172 ? -25.745 -6.773 16.115 1.00 61.44 172 ARG A N 1
ATOM 1356 C CA . ARG A 1 172 ? -25.164 -6.780 14.768 1.00 61.44 172 ARG A CA 1
ATOM 1357 C C . ARG A 1 172 ? -24.264 -5.559 14.576 1.00 61.44 172 ARG A C 1
ATOM 1359 O O . ARG A 1 172 ? -24.693 -4.428 14.777 1.00 61.44 172 ARG A O 1
ATOM 1366 N N . GLY A 1 173 ? -23.019 -5.798 14.164 1.00 64.88 173 GLY A N 1
ATOM 1367 C CA . GLY A 1 173 ? -22.020 -4.744 13.975 1.00 64.88 173 GLY A CA 1
ATOM 1368 C C . GLY A 1 173 ? -21.188 -4.422 15.220 1.00 64.88 173 GLY A C 1
ATOM 1369 O O . GLY A 1 173 ? -20.283 -3.597 15.121 1.00 64.88 173 GLY A O 1
ATOM 1370 N N . SER A 1 174 ? -21.425 -5.095 16.357 1.00 66.19 174 SER A N 1
ATOM 1371 C CA . SER A 1 174 ? -20.607 -4.935 17.566 1.00 66.19 174 SER A CA 1
ATOM 1372 C C . SER A 1 174 ? -19.268 -5.657 17.540 1.00 66.19 174 SER A C 1
ATOM 1374 O O . SER A 1 174 ? -18.465 -5.473 18.452 1.00 66.19 174 SER A O 1
ATOM 1376 N N . GLN A 1 175 ? -19.016 -6.477 16.520 1.00 71.38 175 GLN A N 1
ATOM 1377 C CA . GLN A 1 175 ? -17.784 -7.254 16.357 1.00 71.38 175 GLN A CA 1
ATOM 1378 C C . GLN A 1 175 ? -17.472 -8.258 17.479 1.00 71.38 175 GLN A C 1
ATOM 1380 O O . GLN A 1 175 ? -16.421 -8.898 17.470 1.00 71.38 175 GLN A O 1
ATOM 1385 N N . ASN A 1 176 ? -18.384 -8.432 18.434 1.00 74.50 176 ASN A N 1
ATOM 1386 C CA . ASN A 1 176 ? -18.202 -9.315 19.581 1.00 74.50 176 ASN A CA 1
ATOM 1387 C C . ASN A 1 176 ? -18.820 -10.696 19.386 1.00 74.50 176 ASN A C 1
ATOM 1389 O O . ASN A 1 176 ? -18.528 -11.604 20.168 1.00 74.50 176 ASN A O 1
ATOM 1393 N N . THR A 1 177 ? -19.654 -10.878 18.359 1.00 78.75 177 THR A N 1
ATOM 1394 C CA . THR A 1 177 ? -20.217 -12.193 18.047 1.00 78.75 177 THR A CA 1
ATOM 1395 C C . THR A 1 177 ? -19.128 -13.119 17.499 1.00 78.75 177 THR A C 1
ATOM 1397 O O . THR A 1 177 ? -18.138 -12.675 16.912 1.00 78.75 177 THR A O 1
ATOM 1400 N N . SER A 1 178 ? -19.290 -14.431 17.682 1.00 80.44 178 SER A N 1
ATOM 1401 C CA . SER A 1 178 ? -18.365 -15.424 17.116 1.00 80.44 178 SER A CA 1
ATOM 1402 C C . SER A 1 178 ? -18.262 -15.302 15.592 1.00 80.44 178 SER A C 1
ATOM 1404 O O . SER A 1 178 ? -17.168 -15.404 15.042 1.00 80.44 178 SER A O 1
ATOM 1406 N N . VAL A 1 179 ? -19.380 -15.008 14.925 1.00 80.62 179 VAL A N 1
ATOM 1407 C CA . VAL A 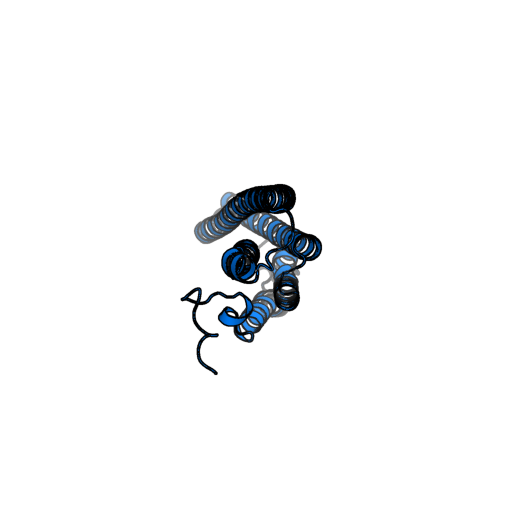1 179 ? -19.450 -14.803 13.472 1.00 80.62 179 VAL A CA 1
ATOM 1408 C C . VAL A 1 179 ? -18.652 -13.572 13.043 1.00 80.62 179 VAL A C 1
ATOM 1410 O O . VAL A 1 179 ? -17.861 -13.665 12.105 1.00 80.62 179 VAL A O 1
ATOM 1413 N N . ASP A 1 180 ? -18.777 -12.446 13.750 1.00 79.56 180 ASP A N 1
ATOM 1414 C CA . ASP A 1 180 ? -18.016 -11.237 13.413 1.00 79.56 180 ASP A CA 1
ATOM 1415 C C . ASP A 1 180 ? -16.507 -11.430 13.621 1.00 79.56 180 ASP A C 1
ATOM 1417 O O . ASP A 1 180 ? -15.693 -10.923 12.846 1.00 79.56 180 ASP A O 1
ATOM 1421 N N . LYS A 1 181 ? -16.113 -12.207 14.639 1.00 79.50 181 LYS A N 1
ATOM 1422 C CA . LYS A 1 181 ? -14.707 -12.571 14.863 1.00 79.50 181 LYS A CA 1
ATOM 1423 C C . LYS A 1 181 ? -14.168 -13.439 13.731 1.00 79.50 181 LYS A C 1
ATOM 1425 O O . LYS A 1 181 ? -13.063 -13.197 13.254 1.00 79.50 181 LYS A O 1
ATOM 1430 N N . VAL A 1 182 ? -14.945 -14.415 13.262 1.00 84.94 182 VAL A N 1
ATOM 1431 C CA . VAL A 1 182 ? -14.571 -15.223 12.090 1.00 84.94 182 VAL A CA 1
ATOM 14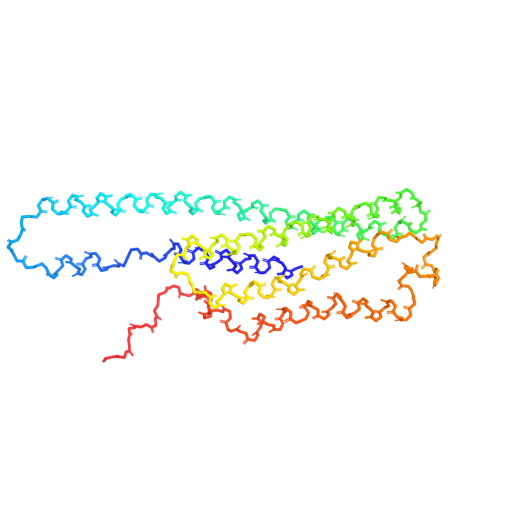32 C C . VAL A 1 182 ? -14.428 -14.335 10.854 1.00 84.94 182 VAL A C 1
ATOM 1434 O O . VAL A 1 182 ? -13.412 -14.421 10.165 1.00 84.94 182 VAL A O 1
ATOM 1437 N N . ALA A 1 183 ? -15.378 -13.428 10.610 1.00 82.56 183 ALA A N 1
ATOM 1438 C CA . ALA A 1 183 ? -15.302 -12.476 9.503 1.00 82.56 183 ALA A CA 1
ATOM 1439 C C . ALA A 1 183 ? -14.045 -11.597 9.587 1.00 82.56 183 ALA A C 1
ATOM 1441 O O . ALA A 1 183 ? -13.385 -11.381 8.575 1.00 82.56 183 ALA A O 1
ATOM 1442 N N . PHE A 1 184 ? -13.653 -11.164 10.789 1.00 80.06 184 PHE A N 1
ATOM 1443 C CA . PHE A 1 184 ? -12.403 -10.440 11.007 1.00 80.06 184 PHE A CA 1
ATOM 1444 C C . PHE A 1 184 ? -11.180 -11.255 10.579 1.00 80.06 184 PHE A C 1
ATOM 1446 O O . PHE A 1 184 ? -10.376 -10.771 9.786 1.00 80.06 184 PHE A O 1
ATOM 1453 N N . TYR A 1 185 ? -11.043 -12.504 11.026 1.00 83.56 185 TYR A N 1
ATOM 1454 C CA . TYR A 1 185 ? -9.896 -13.326 10.629 1.00 83.56 185 TYR A CA 1
ATOM 1455 C C . TYR A 1 185 ? -9.874 -13.612 9.123 1.00 83.56 185 TYR A C 1
ATOM 1457 O O . TYR A 1 185 ? -8.817 -13.542 8.496 1.00 83.56 185 TYR A O 1
ATOM 1465 N N . VAL A 1 186 ? -11.030 -13.877 8.519 1.00 86.50 186 VAL A N 1
ATOM 1466 C CA . VAL A 1 186 ? -11.116 -14.203 7.090 1.00 86.50 186 VAL A CA 1
ATOM 1467 C C . VAL A 1 186 ? -10.894 -12.977 6.205 1.00 86.50 186 VAL A C 1
ATOM 1469 O O . VAL A 1 186 ? -10.193 -13.083 5.209 1.00 86.50 186 VAL A O 1
ATOM 1472 N N . LEU A 1 187 ? -11.453 -11.814 6.543 1.00 86.50 187 LEU A N 1
ATOM 1473 C CA . LEU A 1 187 ? -11.397 -10.620 5.688 1.00 86.50 187 LEU A CA 1
ATOM 1474 C C . LEU A 1 187 ? -10.188 -9.724 5.964 1.00 86.50 187 LEU A C 1
ATOM 1476 O O . LEU A 1 187 ? -9.817 -8.928 5.105 1.00 86.50 187 LEU A O 1
ATOM 1480 N N . GLN A 1 188 ? -9.557 -9.852 7.132 1.00 85.06 188 GLN A N 1
ATOM 1481 C CA . GLN A 1 188 ? -8.349 -9.101 7.463 1.00 85.06 188 GLN A CA 1
ATOM 1482 C C . GLN A 1 188 ? -7.092 -9.967 7.429 1.00 85.06 188 GLN A C 1
ATOM 1484 O O . GLN A 1 188 ? -6.148 -9.632 6.718 1.00 85.06 188 GLN A O 1
ATOM 1489 N N . ALA A 1 189 ? -7.055 -11.074 8.176 1.00 85.31 189 ALA A N 1
ATOM 1490 C CA . ALA A 1 189 ? -5.825 -11.853 8.287 1.00 85.31 189 ALA A CA 1
ATOM 1491 C C . ALA A 1 189 ? -5.539 -12.637 6.999 1.00 85.31 189 ALA A C 1
ATOM 1493 O O . ALA A 1 189 ? -4.412 -12.604 6.507 1.00 85.31 189 ALA A O 1
ATOM 1494 N N . ALA A 1 190 ? -6.541 -13.299 6.410 1.00 86.88 190 ALA A N 1
ATOM 1495 C CA . ALA A 1 190 ? -6.305 -14.139 5.234 1.00 86.88 190 ALA A CA 1
ATOM 1496 C C . ALA A 1 190 ? -5.735 -13.365 4.024 1.00 86.88 190 ALA A C 1
ATOM 1498 O O . ALA A 1 190 ? -4.753 -13.843 3.455 1.00 86.88 190 ALA A O 1
ATOM 1499 N N . PRO A 1 191 ? -6.231 -12.165 3.650 1.00 86.62 191 PRO A N 1
ATOM 1500 C CA . PRO A 1 191 ? -5.640 -11.379 2.568 1.00 86.62 191 PRO A CA 1
ATOM 1501 C C . PRO A 1 191 ? -4.201 -10.949 2.858 1.00 86.62 191 PRO A C 1
ATOM 1503 O O . PRO A 1 191 ? -3.362 -10.974 1.961 1.00 86.62 191 PRO A O 1
ATOM 1506 N N . GLU A 1 192 ? -3.881 -10.595 4.106 1.00 84.19 192 GLU A N 1
ATOM 1507 C CA . GLU A 1 192 ? -2.516 -10.226 4.493 1.00 84.19 192 GLU A CA 1
ATOM 1508 C C . GLU A 1 192 ? -1.555 -11.417 4.436 1.00 84.19 192 GLU A C 1
ATOM 1510 O O . GLU A 1 192 ? -0.430 -11.284 3.937 1.00 84.19 192 GLU A O 1
ATOM 1515 N N . PHE A 1 193 ? -1.998 -12.587 4.900 1.00 87.00 193 PHE A N 1
ATOM 1516 C CA . PHE A 1 193 ? -1.233 -13.827 4.808 1.00 87.00 193 PHE A CA 1
ATOM 1517 C C . PHE A 1 193 ? -1.048 -14.259 3.359 1.00 87.00 193 PHE A C 1
ATOM 1519 O O . PHE A 1 193 ? 0.074 -14.565 2.963 1.00 87.00 193 PHE A O 1
ATOM 1526 N N . LEU A 1 194 ? -2.106 -14.221 2.550 1.00 86.38 194 LEU A N 1
ATOM 1527 C CA . LEU A 1 194 ? -2.053 -14.590 1.141 1.00 86.38 194 LEU A CA 1
ATOM 1528 C C . LEU A 1 194 ? -1.143 -13.646 0.353 1.00 86.38 194 LEU A C 1
ATOM 1530 O O . LEU A 1 194 ? -0.315 -14.105 -0.426 1.00 86.38 194 LEU A O 1
ATOM 1534 N N . ALA A 1 195 ? -1.226 -12.338 0.601 1.00 85.62 195 ALA A N 1
ATOM 1535 C CA . ALA A 1 195 ? -0.340 -11.358 -0.015 1.00 85.62 195 ALA A CA 1
ATOM 1536 C C . ALA A 1 195 ? 1.125 -11.557 0.415 1.00 85.62 195 ALA A C 1
ATOM 1538 O O . ALA A 1 195 ? 2.037 -11.467 -0.407 1.00 85.62 195 ALA A O 1
ATOM 1539 N N . SER A 1 196 ? 1.366 -11.876 1.690 1.00 84.19 196 SER A N 1
ATOM 1540 C CA . SER A 1 196 ? 2.708 -12.186 2.198 1.00 84.19 196 SER A CA 1
ATOM 1541 C C . SER A 1 196 ? 3.266 -13.469 1.583 1.00 84.19 196 SER A C 1
ATOM 1543 O O . SER A 1 196 ? 4.421 -13.492 1.163 1.00 84.19 196 SER A O 1
ATOM 1545 N N . ALA A 1 197 ? 2.445 -14.516 1.492 1.00 84.94 197 ALA A N 1
ATOM 1546 C CA . ALA A 1 197 ? 2.799 -15.792 0.888 1.00 84.94 197 ALA A CA 1
ATOM 1547 C C . ALA A 1 197 ? 3.048 -15.648 -0.617 1.00 84.94 197 ALA A C 1
ATOM 1549 O O . ALA A 1 197 ? 4.037 -16.174 -1.112 1.00 84.94 197 ALA A O 1
ATOM 1550 N N . ALA A 1 198 ? 2.227 -14.874 -1.332 1.00 83.38 198 ALA A N 1
ATOM 1551 C CA . ALA A 1 198 ? 2.428 -14.579 -2.748 1.00 83.38 198 ALA A CA 1
ATOM 1552 C C . ALA A 1 198 ? 3.777 -13.886 -2.980 1.00 83.38 198 ALA A C 1
ATOM 1554 O O . ALA A 1 198 ? 4.543 -14.306 -3.845 1.00 83.38 198 ALA A O 1
ATOM 1555 N N . LEU A 1 199 ? 4.116 -12.887 -2.158 1.00 79.25 199 LEU A N 1
ATOM 1556 C CA . LEU A 1 199 ? 5.420 -12.227 -2.227 1.00 79.25 199 LEU A CA 1
ATOM 1557 C C . LEU A 1 199 ? 6.573 -13.172 -1.868 1.00 79.25 199 LEU A C 1
ATOM 1559 O O . LEU A 1 199 ? 7.608 -13.116 -2.520 1.00 79.25 199 LEU A O 1
ATOM 1563 N N . LEU A 1 200 ? 6.411 -14.044 -0.870 1.00 80.94 200 LEU A N 1
ATOM 1564 C CA . LEU A 1 200 ? 7.455 -14.983 -0.450 1.00 80.94 200 LEU A CA 1
ATOM 1565 C C . LEU A 1 200 ? 7.675 -16.119 -1.462 1.00 80.94 200 LEU A C 1
ATOM 1567 O O . LEU A 1 200 ? 8.811 -16.531 -1.679 1.00 80.94 200 LEU A O 1
ATOM 1571 N N . SER A 1 201 ? 6.596 -16.612 -2.075 1.00 78.31 201 SER A N 1
ATOM 1572 C CA . SER A 1 201 ? 6.612 -17.719 -3.042 1.00 78.31 201 SER A CA 1
ATOM 1573 C C . SER A 1 201 ? 7.423 -17.382 -4.287 1.00 78.31 201 SER A C 1
ATOM 1575 O O . SER A 1 201 ? 8.064 -18.236 -4.895 1.00 78.31 201 SER A O 1
ATOM 1577 N N . THR A 1 202 ? 7.430 -16.108 -4.651 1.00 72.88 202 THR A N 1
ATOM 1578 C CA . THR A 1 202 ? 8.204 -15.623 -5.773 1.00 72.88 202 THR A CA 1
ATOM 1579 C C . THR A 1 202 ? 9.561 -15.139 -5.319 1.00 72.88 202 THR A C 1
ATOM 1581 O O . THR A 1 202 ? 9.673 -14.410 -4.338 1.00 72.88 202 THR A O 1
ATOM 1584 N N . ASN A 1 203 ? 10.605 -15.483 -6.065 1.00 72.00 203 ASN A N 1
ATOM 1585 C CA . ASN A 1 203 ? 11.959 -15.060 -5.746 1.00 72.00 203 ASN A CA 1
ATOM 1586 C C . ASN A 1 203 ? 12.137 -13.560 -6.054 1.00 72.00 203 ASN A C 1
ATOM 1588 O O . ASN A 1 203 ? 12.643 -13.163 -7.105 1.00 72.00 203 ASN A O 1
ATOM 1592 N N . VAL A 1 204 ? 11.664 -12.712 -5.134 1.00 64.38 204 VAL A N 1
ATOM 1593 C CA . VAL A 1 204 ? 11.565 -11.250 -5.272 1.00 64.38 204 VAL A CA 1
ATOM 1594 C C . VAL A 1 204 ? 12.924 -10.631 -5.613 1.00 64.38 204 VAL A C 1
ATOM 1596 O O . VAL A 1 204 ? 13.009 -9.661 -6.359 1.00 64.38 204 VAL A O 1
ATOM 1599 N N . LYS A 1 205 ? 14.018 -11.229 -5.130 1.00 61.59 205 LYS A N 1
ATOM 1600 C CA . LYS A 1 205 ? 15.380 -10.779 -5.440 1.00 61.59 205 LYS A CA 1
ATOM 1601 C C . LYS A 1 205 ? 15.705 -10.893 -6.931 1.00 61.59 205 LYS A C 1
ATOM 1603 O O . LYS A 1 205 ? 16.162 -9.920 -7.523 1.00 61.59 205 LYS A O 1
ATOM 1608 N N . ILE A 1 206 ? 15.404 -12.041 -7.541 1.00 63.44 206 ILE A N 1
ATOM 1609 C CA . ILE A 1 206 ? 15.665 -12.312 -8.965 1.00 63.44 206 ILE A CA 1
ATOM 1610 C C . ILE A 1 206 ? 14.674 -11.551 -9.852 1.00 63.44 206 ILE A C 1
ATOM 1612 O O . ILE A 1 206 ? 15.023 -11.051 -10.921 1.00 63.44 206 ILE A O 1
ATOM 1616 N N . MET A 1 207 ? 13.418 -11.444 -9.416 1.00 63.28 207 MET A N 1
ATOM 1617 C CA . MET A 1 207 ? 12.373 -10.850 -10.243 1.00 63.28 207 MET A CA 1
ATOM 1618 C C . MET A 1 207 ? 12.492 -9.328 -10.347 1.00 63.28 207 MET A C 1
ATOM 1620 O O . MET A 1 207 ? 12.352 -8.780 -11.441 1.00 63.28 207 MET A O 1
ATOM 1624 N N . PHE A 1 208 ? 12.795 -8.670 -9.226 1.00 61.06 208 PHE A N 1
ATOM 1625 C CA . PHE A 1 208 ? 12.896 -7.213 -9.123 1.00 61.06 208 PHE A CA 1
ATOM 1626 C C . PHE A 1 208 ? 14.327 -6.692 -9.325 1.00 61.06 208 PHE A C 1
ATOM 1628 O O . PHE A 1 208 ? 14.553 -5.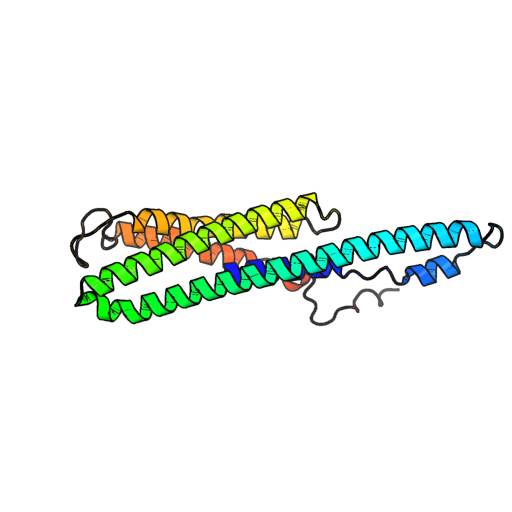487 -9.242 1.00 61.06 208 PHE A O 1
ATOM 1635 N N . GLY A 1 209 ? 15.289 -7.583 -9.595 1.00 56.84 209 GLY A N 1
ATOM 1636 C CA . GLY A 1 209 ? 16.693 -7.220 -9.794 1.00 56.84 209 GLY A CA 1
ATOM 1637 C C . GLY A 1 209 ? 17.352 -6.635 -8.544 1.00 56.84 209 GLY A C 1
ATOM 1638 O O . GLY A 1 209 ? 18.310 -5.877 -8.652 1.00 56.84 209 GLY A O 1
ATOM 1639 N N . MET A 1 210 ? 16.863 -6.988 -7.348 1.00 51.47 210 MET A N 1
ATOM 1640 C CA . MET A 1 210 ? 17.530 -6.668 -6.082 1.00 51.47 210 MET A CA 1
ATOM 1641 C C . MET A 1 210 ? 18.703 -7.635 -5.869 1.00 51.47 210 MET A C 1
ATOM 1643 O O . MET A 1 210 ? 18.704 -8.454 -4.948 1.00 51.47 210 MET A O 1
ATOM 1647 N N . GLY A 1 211 ? 19.687 -7.575 -6.765 1.00 45.50 211 GLY A N 1
ATOM 1648 C CA . GLY A 1 211 ? 21.004 -8.143 -6.525 1.00 45.50 211 GLY A CA 1
ATOM 1649 C C . GLY A 1 211 ? 21.738 -7.262 -5.519 1.00 45.50 211 GLY A C 1
ATOM 1650 O O . GLY A 1 211 ? 21.815 -6.051 -5.698 1.00 45.50 211 GLY A O 1
ATOM 1651 N N . TRP A 1 212 ? 22.295 -7.863 -4.465 1.00 44.88 212 TRP A N 1
ATOM 1652 C CA . TRP A 1 212 ? 23.221 -7.176 -3.545 1.00 44.88 212 TRP A CA 1
ATOM 1653 C C . TRP A 1 212 ? 24.462 -6.645 -4.292 1.00 44.88 212 TRP A C 1
ATOM 1655 O O . TRP A 1 212 ? 25.134 -5.729 -3.833 1.00 44.88 212 TRP A O 1
ATOM 1665 N N . PHE A 1 213 ? 24.721 -7.188 -5.481 1.00 43.16 213 PHE A N 1
ATOM 1666 C CA . PHE A 1 213 ? 25.711 -6.724 -6.432 1.00 43.16 213 PHE A CA 1
ATOM 1667 C C . PHE A 1 213 ? 25.028 -6.484 -7.776 1.00 43.16 213 PHE A C 1
ATOM 1669 O O . PHE A 1 213 ? 24.622 -7.424 -8.459 1.00 43.16 213 PHE A O 1
ATOM 1676 N N . GLY A 1 214 ? 24.894 -5.215 -8.156 1.00 45.06 214 GLY A N 1
ATOM 1677 C CA . GLY A 1 214 ? 24.760 -4.868 -9.562 1.00 45.06 214 GLY A CA 1
ATOM 1678 C C . GLY A 1 214 ? 26.012 -5.347 -10.299 1.00 45.06 214 GLY A C 1
ATOM 1679 O O . GLY A 1 214 ? 27.122 -5.002 -9.906 1.00 45.06 214 GLY A O 1
ATOM 1680 N N . GLY A 1 215 ? 25.818 -6.157 -11.340 1.00 45.28 215 GLY A N 1
ATOM 1681 C CA . GLY A 1 215 ? 26.864 -6.571 -12.274 1.00 45.28 215 GLY A CA 1
ATOM 1682 C C . GLY A 1 215 ? 27.801 -7.658 -11.750 1.00 45.28 215 GLY A C 1
ATOM 1683 O O . GLY A 1 215 ? 28.751 -7.360 -11.037 1.00 45.28 215 GLY A O 1
ATOM 1684 N N . ARG A 1 216 ? 27.546 -8.906 -12.161 1.00 47.19 216 ARG A N 1
ATOM 1685 C CA . ARG A 1 216 ? 28.511 -9.988 -12.469 1.00 47.19 216 ARG A CA 1
ATOM 1686 C C . ARG A 1 216 ? 27.782 -11.323 -12.356 1.00 47.19 216 ARG A C 1
ATOM 1688 O O . ARG A 1 216 ? 27.828 -11.955 -11.309 1.00 47.19 216 ARG A O 1
ATOM 1695 N N . GLN A 1 217 ? 27.094 -11.746 -13.414 1.00 45.31 217 GLN A N 1
ATOM 1696 C CA . GLN A 1 217 ? 26.764 -13.171 -13.568 1.00 45.31 217 GLN A CA 1
ATOM 1697 C C . GLN A 1 217 ? 26.477 -13.617 -15.012 1.00 45.31 217 GLN A C 1
ATOM 1699 O O . GLN A 1 217 ? 25.856 -14.648 -15.217 1.00 45.31 217 GLN A O 1
ATOM 1704 N N . HIS A 1 218 ? 26.991 -12.893 -16.014 1.00 41.03 218 HIS A N 1
ATOM 1705 C CA . HIS A 1 218 ? 27.041 -13.374 -17.404 1.00 41.03 218 HIS A CA 1
ATOM 1706 C C . HIS A 1 218 ? 28.407 -13.096 -18.048 1.00 41.03 218 HIS A C 1
ATOM 1708 O O . HIS A 1 218 ? 28.501 -12.576 -19.151 1.00 41.03 218 HIS A O 1
ATOM 1714 N N . ALA A 1 219 ? 29.482 -13.412 -17.329 1.00 41.47 219 ALA A N 1
ATOM 1715 C CA . ALA A 1 219 ? 30.821 -13.520 -17.899 1.00 41.47 219 ALA A CA 1
ATOM 1716 C C . ALA A 1 219 ? 31.458 -14.764 -17.282 1.00 41.47 219 ALA A C 1
ATOM 1718 O O . ALA A 1 219 ? 32.054 -14.690 -16.210 1.00 41.47 219 ALA A O 1
ATOM 1719 N N . GLY A 1 220 ? 31.205 -15.922 -17.885 1.00 41.62 220 GLY A N 1
ATOM 1720 C CA . GLY A 1 220 ? 31.749 -17.178 -17.381 1.00 41.62 220 GLY A CA 1
ATOM 1721 C C . GLY A 1 220 ? 31.076 -18.442 -17.893 1.00 41.62 220 GLY A C 1
ATOM 1722 O O . GLY A 1 220 ? 31.009 -19.381 -17.122 1.00 41.62 220 GLY A O 1
ATOM 1723 N N . GLU A 1 221 ? 30.579 -18.467 -19.132 1.00 40.72 221 GLU A N 1
ATOM 1724 C CA . GLU A 1 221 ? 30.392 -19.713 -19.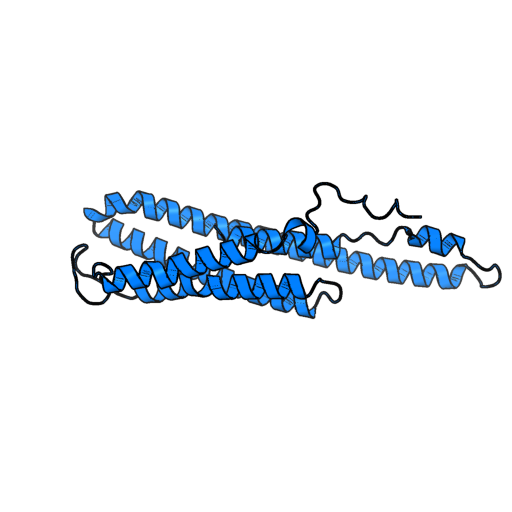893 1.00 40.72 221 GLU A CA 1
ATOM 1725 C C . GLU A 1 221 ? 30.661 -19.406 -21.374 1.00 40.72 221 GLU A C 1
ATOM 1727 O O . GLU A 1 221 ? 29.754 -19.114 -22.151 1.00 40.72 221 GLU A O 1
ATOM 1732 N N . ALA A 1 222 ? 31.948 -19.373 -21.716 1.00 37.47 222 ALA A N 1
ATOM 1733 C CA . ALA A 1 222 ? 32.494 -19.607 -23.049 1.00 37.47 222 ALA A CA 1
ATOM 1734 C C . ALA A 1 222 ? 33.894 -20.202 -22.866 1.00 37.47 222 ALA A C 1
ATOM 1736 O O . ALA A 1 222 ? 34.657 -19.621 -22.058 1.00 37.47 222 ALA A O 1
#